Protein AF-A0A7J5EIB3-F1 (afdb_monomer)

Foldseek 3Di:
DDDDDDDDDDDPPPPDPPPDPPPDDPPPDPDDDDPDPPPPQDPADPAQFLLGGADQQVVAAADDPVQPDFWGFDAQVSHPLQCQLFFDADPVGGGIGGRNCNRHNNQDQFDWFQWPPRATFGKDFCRGPVCVVCVVRFDQGVHDPRIGTDGCADPVARHGPCRNLSGTHPVDDQRPADAVHDDWFSDDQVVADAADVQWGWDAPSLDRPVCPVQFDAGDPPRRRTTTGGNQCNRRSQRDQFDWFQWFPRAIFGWAFCNGPVCVVCVLRFDCGPHDPRTTTDHQADQDPRHGPCRQVGRVRVGDPDGRHHFDAFPVNQWGWGALSVCPPCSVVFDCGPPDPPNNTTTDGVLCVDPPDDD

Secondary structure (DSSP, 8-state):
-------------------------TT--------------PPPPSS-BTTBS---GGGSEE--TTS-SSEEEEPGGGS-HHHHTTSPBPTTSSEEEEHHHHHTTT---PPEEE-GGG-EEEEEETTSHHHHHHTTTS--TTS-TTEEEEESB-TTT--B-SSTT----TT--TT-S-SS--SS-SS-GGGSPEEETTEEEEEGGGS-GGGGGGSPBPPTT-TTEEEEEHHHHHTTT---PPEEE-GGG-EEEEEETTSHHHHHTTTTS--TTS-TTEEEEESB-TTT--B-STTSSTT----SSPP-PPPEEGGGTEEEEEHHHHGGGGGG---TTPPTTS-EEEEEGGGSSTT---

Structure (mmCIF, N/CA/C/O backbone):
data_AF-A0A7J5EIB3-F1
#
_entry.id   AF-A0A7J5EIB3-F1
#
loop_
_atom_site.group_PDB
_atom_site.id
_atom_site.type_symbol
_atom_site.label_atom_id
_atom_site.label_alt_id
_atom_site.label_comp_id
_atom_site.label_asym_id
_atom_site.label_entity_id
_atom_site.label_seq_id
_atom_site.pdbx_PDB_ins_code
_atom_site.Cartn_x
_atom_site.Cartn_y
_atom_site.Cartn_z
_atom_site.occupancy
_atom_site.B_iso_or_equiv
_atom_site.auth_seq_id
_atom_site.auth_comp_id
_atom_site.auth_asym_id
_atom_site.auth_atom_id
_atom_site.pdbx_PDB_model_num
ATOM 1 N N . MET A 1 1 ? 14.657 49.244 -71.262 1.00 36.34 1 MET A N 1
ATOM 2 C CA . MET A 1 1 ? 15.406 49.171 -72.535 1.00 36.34 1 MET A CA 1
ATOM 3 C C . MET A 1 1 ? 16.845 48.783 -72.223 1.00 36.34 1 MET A C 1
ATOM 5 O O . MET A 1 1 ? 17.504 49.574 -71.568 1.00 36.34 1 MET A O 1
ATOM 9 N N . ARG A 1 2 ? 17.294 47.618 -72.733 1.00 34.81 2 ARG A N 1
ATOM 10 C CA . ARG A 1 2 ? 18.700 47.139 -72.822 1.00 34.81 2 ARG A CA 1
ATOM 11 C C . ARG A 1 2 ? 19.425 46.791 -71.485 1.00 34.81 2 ARG A C 1
ATOM 13 O O . ARG A 1 2 ? 19.023 47.301 -70.453 1.00 34.81 2 ARG A O 1
ATOM 20 N N . PRO A 1 3 ? 20.396 45.847 -71.478 1.00 52.91 3 PRO A N 1
ATOM 21 C CA . PRO A 1 3 ? 20.105 44.410 -71.333 1.00 52.91 3 PRO A CA 1
ATOM 22 C C . PRO A 1 3 ? 21.046 43.649 -70.356 1.00 52.91 3 PRO A C 1
ATOM 24 O O . PRO A 1 3 ? 22.031 44.185 -69.869 1.00 52.91 3 PRO A O 1
ATOM 27 N N . ALA A 1 4 ? 20.694 42.379 -70.124 1.00 45.81 4 ALA A N 1
ATOM 28 C CA . ALA A 1 4 ? 21.513 41.183 -69.865 1.00 45.81 4 ALA A CA 1
ATOM 29 C C . ALA A 1 4 ? 22.963 41.299 -69.339 1.00 45.81 4 ALA A C 1
ATOM 31 O O . ALA A 1 4 ? 23.841 41.839 -70.005 1.00 45.81 4 ALA A O 1
ATOM 32 N N . LEU A 1 5 ? 23.240 40.528 -68.281 1.00 43.75 5 LEU A N 1
ATOM 33 C CA . LEU A 1 5 ? 24.480 39.758 -68.152 1.00 43.75 5 LEU A CA 1
ATOM 34 C C . LEU A 1 5 ? 24.169 38.403 -67.497 1.00 43.75 5 LEU A C 1
ATOM 36 O O . LEU A 1 5 ? 23.891 38.307 -66.306 1.00 43.75 5 LEU A O 1
ATOM 40 N N . LEU A 1 6 ? 24.164 37.371 -68.344 1.00 45.16 6 LEU A N 1
ATOM 41 C CA . LEU A 1 6 ? 24.246 35.962 -67.976 1.00 45.16 6 LEU A CA 1
ATOM 42 C C . LEU A 1 6 ? 25.651 35.683 -67.429 1.00 45.16 6 LEU A C 1
ATOM 44 O O . LEU A 1 6 ? 26.632 35.925 -68.131 1.00 45.16 6 LEU A O 1
ATOM 48 N N . ALA A 1 7 ? 25.742 35.108 -66.233 1.00 45.91 7 ALA A N 1
ATOM 49 C CA . ALA A 1 7 ? 26.936 34.415 -65.765 1.00 45.91 7 ALA A CA 1
ATOM 50 C C . ALA A 1 7 ? 26.600 32.923 -65.663 1.00 45.91 7 ALA A C 1
ATOM 52 O O . ALA A 1 7 ? 25.937 32.476 -64.731 1.00 45.91 7 ALA A O 1
ATOM 53 N N . ALA A 1 8 ? 27.009 32.170 -66.683 1.00 45.75 8 ALA A N 1
ATOM 54 C CA . ALA A 1 8 ? 26.983 30.717 -66.679 1.00 45.75 8 ALA A CA 1
ATOM 55 C C . ALA A 1 8 ? 28.212 30.213 -65.909 1.00 45.75 8 ALA A C 1
ATOM 57 O O . ALA A 1 8 ? 29.326 30.238 -66.429 1.00 45.75 8 ALA A O 1
ATOM 58 N N . SER A 1 9 ? 28.011 29.770 -64.668 1.00 44.53 9 SER A N 1
ATOM 59 C CA . SER A 1 9 ? 29.021 29.006 -63.935 1.00 44.53 9 SER A CA 1
ATOM 60 C C . SER A 1 9 ? 28.963 27.549 -64.383 1.00 44.53 9 SER A C 1
ATOM 62 O O . SER A 1 9 ? 28.035 26.816 -64.048 1.00 44.53 9 SER A O 1
ATOM 64 N N . PHE A 1 10 ? 29.969 27.137 -65.151 1.00 43.03 10 PHE A N 1
ATOM 65 C CA . PHE A 1 10 ? 30.289 25.734 -65.387 1.00 43.03 10 PHE A CA 1
ATOM 66 C C . PHE A 1 10 ? 30.784 25.117 -64.074 1.00 43.03 10 PHE A C 1
ATOM 68 O O . PHE A 1 10 ? 31.916 25.356 -63.655 1.00 43.03 10 PHE A O 1
ATOM 75 N N . VAL A 1 11 ? 29.937 24.325 -63.418 1.00 43.91 11 VAL A N 1
ATOM 76 C CA . VAL A 1 11 ? 30.368 23.413 -62.355 1.00 43.91 11 VAL A CA 1
ATOM 77 C C . VAL A 1 11 ? 30.859 22.137 -63.033 1.00 43.91 11 VAL A C 1
ATOM 79 O O . VAL A 1 11 ? 30.071 21.349 -63.552 1.00 43.91 11 VAL A O 1
ATOM 82 N N . SER A 1 12 ? 32.180 21.960 -63.065 1.00 40.69 12 SER A N 1
ATOM 83 C CA . SER A 1 12 ? 32.809 20.684 -63.398 1.00 40.69 12 SER A CA 1
ATOM 84 C C . SER A 1 12 ? 32.392 19.639 -62.368 1.00 40.69 12 SER A C 1
ATOM 86 O O . SER A 1 12 ? 32.788 19.712 -61.206 1.00 40.69 12 SER A O 1
ATOM 88 N N . ILE A 1 13 ? 31.614 18.651 -62.807 1.00 42.88 13 ILE A N 1
ATOM 89 C CA . ILE A 1 13 ? 31.351 17.424 -62.057 1.00 42.88 13 ILE A CA 1
ATOM 90 C C . ILE A 1 13 ? 32.651 16.614 -62.063 1.00 42.88 13 ILE A C 1
ATOM 92 O O . ILE A 1 13 ? 32.947 15.873 -63.000 1.00 42.88 13 ILE A O 1
ATOM 96 N N . VAL A 1 14 ? 33.457 16.788 -61.018 1.00 39.72 14 VAL A N 1
ATOM 97 C CA . VAL A 1 14 ? 34.516 15.842 -60.672 1.00 39.72 14 VAL A CA 1
ATOM 98 C C . VAL A 1 14 ? 33.819 14.628 -60.069 1.00 39.72 14 VAL A C 1
ATOM 100 O O . VAL A 1 14 ? 33.313 14.677 -58.952 1.00 39.72 14 VAL A O 1
ATOM 103 N N . SER A 1 15 ? 33.762 13.542 -60.838 1.00 43.03 15 SER A N 1
ATOM 104 C CA . SER A 1 15 ? 33.366 12.228 -60.333 1.00 43.03 15 SER A CA 1
ATOM 105 C C . SER A 1 15 ? 34.487 11.704 -59.435 1.00 43.03 15 SER A C 1
ATOM 107 O O . SER A 1 15 ? 35.415 11.046 -59.902 1.00 43.03 15 SER A O 1
ATOM 109 N N . LEU A 1 16 ? 34.432 12.050 -58.147 1.00 38.81 16 LEU A N 1
ATOM 110 C CA . LEU A 1 16 ? 35.175 11.343 -57.110 1.00 38.81 16 LEU A CA 1
ATOM 111 C C . LEU A 1 16 ? 34.476 9.995 -56.907 1.00 38.81 16 LEU A C 1
ATOM 113 O O . LEU A 1 16 ? 33.383 9.931 -56.348 1.00 38.81 16 LEU A O 1
ATOM 117 N N . ALA A 1 17 ? 35.100 8.918 -57.379 1.00 43.06 17 ALA A N 1
ATOM 118 C CA . ALA A 1 17 ? 34.787 7.580 -56.906 1.00 43.06 17 ALA A CA 1
ATOM 119 C C . ALA A 1 17 ? 35.210 7.514 -55.433 1.00 43.06 17 ALA A C 1
ATOM 121 O O . ALA A 1 17 ? 36.384 7.330 -55.115 1.00 43.06 17 ALA A O 1
ATOM 122 N N . ILE A 1 18 ? 34.255 7.749 -54.536 1.00 40.34 18 ILE A N 1
ATOM 123 C CA . ILE A 1 18 ? 34.417 7.459 -53.118 1.00 40.34 18 ILE A CA 1
ATOM 124 C C . ILE A 1 18 ? 34.325 5.941 -53.015 1.00 40.34 18 ILE A C 1
ATOM 126 O O . ILE A 1 18 ? 33.241 5.365 -53.086 1.00 40.34 18 ILE A O 1
ATOM 130 N N . THR A 1 19 ? 35.474 5.283 -52.902 1.00 41.34 19 THR A N 1
ATOM 131 C CA . THR A 1 19 ? 35.539 3.937 -52.344 1.00 41.34 19 THR A CA 1
ATOM 132 C C . THR A 1 19 ? 34.991 4.054 -50.928 1.00 41.34 19 THR A C 1
ATOM 134 O O . THR A 1 19 ? 35.664 4.574 -50.039 1.00 41.34 19 THR A O 1
ATOM 137 N N . GLY A 1 20 ? 33.724 3.684 -50.744 1.00 35.00 20 GLY A N 1
ATOM 138 C CA . GLY A 1 20 ? 33.114 3.619 -49.429 1.00 35.00 20 GLY A CA 1
ATOM 139 C C . GLY A 1 20 ? 33.877 2.596 -48.604 1.00 35.00 20 GLY A C 1
ATOM 140 O O . GLY A 1 20 ? 33.774 1.397 -48.851 1.00 35.00 20 GLY A O 1
ATOM 141 N N . CYS A 1 21 ? 34.649 3.062 -47.628 1.00 40.28 21 CYS A N 1
ATOM 142 C CA . CYS A 1 21 ? 34.908 2.250 -46.456 1.00 40.28 21 CYS A CA 1
ATOM 143 C C . CYS A 1 21 ? 33.554 2.101 -45.759 1.00 40.28 21 CYS A C 1
ATOM 145 O O . CYS A 1 21 ? 33.083 3.045 -45.126 1.00 40.28 21 CYS A O 1
ATOM 147 N N . GLN A 1 22 ? 32.905 0.947 -45.927 1.00 39.91 22 GLN A N 1
ATOM 148 C CA . GLN A 1 22 ? 31.910 0.501 -44.962 1.00 39.91 22 GLN A CA 1
ATOM 149 C C . GLN A 1 22 ? 32.638 0.419 -43.624 1.00 39.91 22 GLN A C 1
ATOM 151 O O . GLN A 1 22 ? 33.488 -0.446 -43.414 1.00 39.91 22 GLN A O 1
ATOM 156 N N . VAL A 1 23 ? 32.358 1.374 -42.745 1.00 41.19 23 VAL A N 1
ATOM 157 C CA . VAL A 1 23 ? 32.573 1.166 -41.322 1.00 41.19 23 VAL A CA 1
ATOM 158 C C . VAL A 1 23 ? 31.507 0.142 -40.961 1.00 41.19 23 VAL A C 1
ATOM 160 O O . VAL A 1 23 ? 30.322 0.460 -40.979 1.00 41.19 23 VAL A O 1
ATOM 163 N N . GLY A 1 24 ? 31.917 -1.118 -40.826 1.00 37.56 24 GLY A N 1
ATOM 164 C CA . GLY A 1 24 ? 31.033 -2.152 -40.313 1.00 37.56 24 GLY A CA 1
ATOM 165 C C . GLY A 1 24 ? 30.574 -1.736 -38.924 1.00 37.56 24 GLY A C 1
ATOM 166 O O . GLY A 1 24 ? 31.398 -1.305 -38.113 1.00 37.56 24 GLY A O 1
ATOM 167 N N . ASP A 1 25 ? 29.272 -1.835 -38.682 1.00 42.03 25 ASP A N 1
ATOM 168 C CA . ASP A 1 25 ? 28.726 -1.813 -37.334 1.00 42.03 25 ASP A CA 1
ATOM 169 C C . ASP A 1 25 ? 29.496 -2.836 -36.487 1.00 42.03 25 ASP A C 1
ATOM 171 O O . ASP A 1 25 ? 29.541 -4.010 -36.866 1.00 42.03 25 ASP A O 1
ATOM 175 N N . PRO A 1 26 ? 30.102 -2.450 -35.350 1.00 44.22 26 PRO A N 1
ATOM 176 C CA . PRO A 1 26 ? 30.733 -3.415 -34.455 1.00 44.22 26 PRO A CA 1
ATOM 177 C C . PRO A 1 26 ? 29.719 -4.380 -33.813 1.00 44.22 26 PRO A C 1
ATOM 179 O O . PRO A 1 26 ? 30.146 -5.346 -33.190 1.00 44.22 26 PRO A O 1
ATOM 182 N N . ASN A 1 27 ? 28.413 -4.156 -34.020 1.00 51.47 27 ASN A N 1
ATOM 183 C CA . ASN A 1 27 ? 27.315 -4.999 -33.545 1.00 51.47 27 ASN A CA 1
ATOM 184 C C . ASN A 1 27 ? 26.448 -5.588 -34.675 1.00 51.47 27 ASN A C 1
ATOM 186 O O . ASN A 1 27 ? 25.365 -6.100 -34.405 1.00 51.47 27 ASN A O 1
ATOM 190 N N . ALA A 1 28 ? 26.891 -5.554 -35.939 1.00 39.16 28 ALA A N 1
ATOM 191 C CA . ALA A 1 28 ? 26.216 -6.319 -36.985 1.00 39.16 28 ALA A CA 1
ATOM 192 C C . ALA A 1 28 ? 26.480 -7.812 -36.749 1.00 39.16 28 ALA A C 1
ATOM 194 O O . ALA A 1 28 ? 27.518 -8.341 -37.154 1.00 39.16 28 ALA A O 1
ATOM 195 N N . SER A 1 29 ? 25.545 -8.468 -36.060 1.00 43.62 29 SER A N 1
ATOM 196 C CA . SER A 1 29 ? 25.540 -9.914 -35.860 1.00 43.62 29 SER A CA 1
ATOM 197 C C . SER A 1 29 ? 25.499 -10.595 -37.234 1.00 43.62 29 SER A C 1
ATOM 199 O O . SER A 1 29 ? 24.544 -10.394 -37.991 1.00 43.62 29 SER A O 1
ATOM 201 N N . PRO A 1 30 ? 26.536 -11.350 -37.637 1.00 42.16 30 PRO A N 1
ATOM 202 C CA . PRO A 1 30 ? 26.545 -12.010 -38.922 1.00 42.16 30 PRO A CA 1
ATOM 203 C C . PRO A 1 30 ? 25.906 -13.380 -38.735 1.00 42.16 30 PRO A C 1
ATOM 205 O O . PRO A 1 30 ? 26.625 -14.352 -38.555 1.00 42.16 30 PRO A O 1
ATOM 208 N N . ASN A 1 31 ? 24.577 -13.450 -38.754 1.00 42.06 31 ASN A N 1
ATOM 209 C CA . ASN A 1 31 ? 23.849 -14.687 -39.031 1.00 42.06 31 ASN A CA 1
ATOM 210 C C . ASN A 1 31 ? 22.410 -14.361 -39.435 1.00 42.06 31 ASN A C 1
ATOM 212 O O . ASN A 1 31 ? 21.527 -14.181 -38.609 1.00 42.06 31 ASN A O 1
ATOM 216 N N . GLY A 1 32 ? 22.195 -14.278 -40.746 1.00 50.72 32 GLY A N 1
ATOM 217 C CA . GLY A 1 32 ? 20.895 -14.544 -41.341 1.00 50.72 32 GLY A CA 1
ATOM 218 C C . GLY A 1 32 ? 20.926 -15.960 -41.903 1.00 50.72 32 GLY A C 1
ATOM 219 O O . GLY A 1 32 ? 21.735 -16.231 -42.794 1.00 50.72 32 GLY A O 1
ATOM 220 N N . GLY A 1 33 ? 20.054 -16.825 -41.388 1.00 40.12 33 GLY A N 1
ATOM 221 C CA . GLY A 1 33 ? 19.783 -18.152 -41.938 1.00 40.12 33 GLY A CA 1
ATOM 222 C C . GLY A 1 33 ? 19.777 -19.256 -40.888 1.00 40.12 33 GLY A C 1
ATOM 223 O O . GLY A 1 33 ? 20.799 -19.905 -40.708 1.00 40.12 33 GLY A O 1
ATOM 224 N N . ASP A 1 34 ? 18.651 -19.419 -40.195 1.00 39.09 34 ASP A N 1
ATOM 225 C CA . ASP A 1 34 ? 17.841 -20.648 -40.130 1.00 39.09 34 ASP A CA 1
ATOM 226 C C . ASP A 1 34 ? 16.748 -20.437 -39.061 1.00 39.09 34 ASP A C 1
ATOM 228 O O . ASP A 1 34 ? 17.030 -19.969 -37.962 1.00 39.09 34 ASP A O 1
ATOM 232 N N . ASP A 1 35 ? 15.490 -20.700 -39.430 1.00 48.00 35 ASP A N 1
ATOM 233 C CA . ASP A 1 35 ? 14.278 -20.523 -38.616 1.00 48.00 35 ASP A CA 1
ATOM 234 C C . ASP A 1 35 ? 14.180 -21.583 -37.497 1.00 48.00 35 ASP A C 1
ATOM 236 O O . ASP A 1 35 ? 13.260 -22.403 -37.476 1.00 48.00 35 ASP A O 1
ATOM 240 N N . ASP A 1 36 ? 15.144 -21.590 -36.581 1.00 45.22 36 ASP A N 1
ATOM 241 C CA . ASP A 1 36 ? 15.043 -22.283 -35.301 1.00 45.22 36 ASP A CA 1
ATOM 242 C C . ASP A 1 36 ? 14.806 -21.210 -34.230 1.00 45.22 36 ASP A C 1
ATOM 244 O O . ASP A 1 36 ? 15.655 -20.346 -34.034 1.00 45.22 36 ASP A O 1
ATOM 248 N N . ASP A 1 37 ? 13.639 -21.244 -33.575 1.00 52.19 37 ASP A N 1
ATOM 249 C CA . ASP A 1 37 ? 13.251 -20.355 -32.473 1.00 52.19 37 ASP A CA 1
ATOM 250 C C . ASP A 1 37 ? 14.395 -20.223 -31.443 1.00 52.19 37 ASP A C 1
ATOM 252 O O . ASP A 1 37 ? 14.536 -21.067 -30.548 1.00 52.19 37 ASP A O 1
ATOM 256 N N . GLU A 1 38 ? 15.214 -19.170 -31.545 1.00 55.16 38 GLU A N 1
ATOM 257 C CA . GLU A 1 38 ? 16.180 -18.778 -30.516 1.00 55.16 38 GLU A CA 1
ATOM 258 C C . GLU A 1 38 ? 15.389 -18.228 -29.325 1.00 55.16 38 GLU A C 1
ATOM 260 O O . GLU A 1 38 ? 15.331 -17.028 -29.079 1.00 55.16 38 GLU A O 1
ATOM 265 N N . ARG A 1 39 ? 14.712 -19.126 -28.600 1.00 62.44 39 ARG A N 1
ATOM 266 C CA . ARG A 1 39 ? 14.056 -18.798 -27.338 1.00 62.44 39 ARG A CA 1
ATOM 267 C C . ARG A 1 39 ? 15.095 -18.166 -26.433 1.00 62.44 39 ARG A C 1
ATOM 269 O O . ARG A 1 39 ? 16.120 -18.793 -26.147 1.00 62.44 39 ARG A O 1
ATOM 276 N N . GLU A 1 40 ? 14.808 -16.965 -25.952 1.00 67.19 40 GLU A N 1
ATOM 277 C CA . GLU A 1 40 ? 15.654 -16.328 -24.962 1.00 67.19 40 GLU A CA 1
ATOM 278 C C . GLU A 1 40 ? 15.767 -17.227 -23.733 1.00 67.19 40 GLU A C 1
ATOM 280 O O . GLU A 1 40 ? 14.795 -17.540 -23.039 1.00 67.19 40 GLU A O 1
ATOM 285 N N . THR A 1 41 ? 16.979 -17.709 -23.478 1.00 66.81 41 THR A N 1
ATOM 286 C CA . THR A 1 41 ? 17.253 -18.525 -22.303 1.00 66.81 41 THR A CA 1
ATOM 287 C C . THR A 1 41 ? 17.545 -17.615 -21.122 1.00 66.81 41 THR A C 1
ATOM 289 O O . THR A 1 41 ? 18.669 -17.140 -20.957 1.00 66.81 41 THR A O 1
ATOM 292 N N . TRP A 1 42 ? 16.545 -17.419 -20.271 1.00 74.06 42 TRP A N 1
ATOM 293 C CA . TRP A 1 42 ? 16.699 -16.747 -18.987 1.00 74.06 42 TRP A CA 1
ATOM 294 C C . TRP A 1 42 ? 17.276 -17.731 -17.959 1.00 74.06 42 TRP A C 1
ATOM 296 O O . TRP A 1 42 ? 16.734 -18.828 -17.782 1.00 74.06 42 TRP A O 1
ATOM 306 N N . PRO A 1 43 ? 18.388 -17.408 -17.277 1.00 72.75 43 PRO A N 1
ATOM 307 C CA . PRO A 1 43 ? 18.897 -18.270 -16.223 1.00 72.75 43 PRO A CA 1
ATOM 308 C C . PRO A 1 43 ? 17.895 -18.292 -15.065 1.00 72.75 43 PRO A C 1
ATOM 310 O O . PRO A 1 43 ? 17.623 -17.260 -14.453 1.00 72.75 43 PRO A O 1
ATOM 313 N N . ALA A 1 44 ? 17.367 -19.476 -14.748 1.00 69.81 44 ALA A N 1
ATOM 314 C CA . ALA A 1 44 ? 16.481 -19.637 -13.602 1.00 69.81 44 ALA A CA 1
ATOM 315 C C . ALA A 1 44 ? 17.205 -19.191 -12.313 1.00 69.81 44 ALA A C 1
ATOM 317 O O . ALA A 1 44 ? 18.343 -19.622 -12.073 1.00 69.81 44 ALA A O 1
ATOM 318 N N . PRO A 1 45 ? 16.586 -18.342 -11.476 1.00 74.31 45 PRO A N 1
ATOM 319 C CA . PRO A 1 45 ? 17.180 -17.932 -10.213 1.00 74.31 45 PRO A CA 1
ATOM 320 C C . PRO A 1 45 ? 17.296 -19.112 -9.244 1.00 74.31 45 PRO A C 1
ATOM 322 O O . PRO A 1 45 ? 16.603 -20.122 -9.345 1.00 74.31 45 PRO A O 1
ATOM 325 N N . ALA A 1 46 ? 18.176 -18.968 -8.253 1.00 76.50 46 ALA A N 1
ATOM 326 C CA . ALA A 1 46 ? 18.390 -19.977 -7.215 1.00 76.50 46 ALA A CA 1
ATOM 327 C C . ALA A 1 46 ? 17.284 -20.008 -6.136 1.00 76.50 46 ALA A C 1
ATOM 329 O O . ALA A 1 46 ? 17.419 -20.737 -5.152 1.00 76.50 46 ALA A O 1
ATOM 330 N N . CYS A 1 47 ? 16.234 -19.199 -6.285 1.00 77.94 47 CYS A N 1
ATOM 331 C CA . CYS A 1 47 ? 15.142 -19.038 -5.334 1.00 77.94 47 CYS A CA 1
ATOM 332 C C . CYS A 1 47 ? 13.799 -18.915 -6.066 1.00 77.94 47 CYS A C 1
ATOM 334 O O . CYS A 1 47 ? 13.768 -18.552 -7.242 1.00 77.94 47 CYS A O 1
ATOM 336 N N . ASP A 1 48 ? 12.705 -19.163 -5.347 1.00 81.56 48 ASP A N 1
ATOM 337 C CA . ASP A 1 48 ? 11.366 -18.798 -5.808 1.00 81.56 48 ASP A CA 1
ATOM 338 C C . ASP A 1 48 ? 11.169 -17.291 -5.593 1.00 81.56 48 ASP A C 1
ATOM 340 O O . ASP A 1 48 ? 11.412 -16.773 -4.498 1.00 81.56 48 ASP A O 1
ATOM 344 N N . GLY A 1 49 ? 10.775 -16.580 -6.647 1.00 77.06 49 GLY A N 1
ATOM 345 C CA . GLY A 1 49 ? 10.491 -15.151 -6.574 1.00 77.06 49 GLY A CA 1
ATOM 346 C C . GLY A 1 49 ? 9.022 -14.871 -6.240 1.00 77.06 49 GLY A C 1
ATOM 347 O O . GLY A 1 49 ? 8.275 -15.779 -5.867 1.00 77.06 49 GLY A O 1
ATOM 348 N N . PRO A 1 50 ? 8.569 -13.611 -6.364 1.00 74.38 50 PRO A N 1
ATOM 349 C CA . PRO A 1 50 ? 7.190 -13.242 -6.047 1.00 74.38 50 PRO A CA 1
ATOM 350 C C . PRO A 1 50 ? 6.151 -13.950 -6.931 1.00 74.38 50 PRO A C 1
ATOM 352 O O . PRO A 1 50 ? 5.039 -14.174 -6.476 1.00 7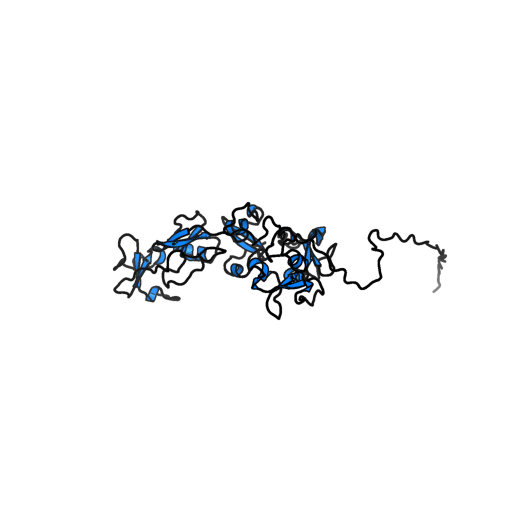4.38 50 PRO A O 1
ATOM 355 N N . LEU A 1 51 ? 6.495 -14.367 -8.154 1.00 85.06 51 LEU A N 1
ATOM 356 C CA . LEU A 1 51 ? 5.605 -15.153 -9.026 1.00 85.06 51 LEU A CA 1
ATOM 357 C C . LEU A 1 51 ? 5.766 -16.672 -8.830 1.00 85.06 51 LEU A C 1
ATOM 359 O O . LEU A 1 51 ? 5.318 -17.462 -9.670 1.00 85.06 51 LEU A O 1
ATOM 363 N N . GLY A 1 52 ? 6.430 -17.079 -7.745 1.00 84.00 52 GLY A N 1
ATOM 364 C CA . GLY A 1 52 ? 6.761 -18.461 -7.429 1.00 84.00 52 GLY A CA 1
ATOM 365 C C . GLY A 1 52 ? 8.000 -18.962 -8.170 1.00 84.00 52 GLY A C 1
ATOM 366 O O . GLY A 1 52 ? 8.928 -18.207 -8.471 1.00 84.00 52 GLY A O 1
ATOM 367 N N . ALA A 1 53 ? 8.023 -20.266 -8.445 1.00 86.38 53 ALA A N 1
ATOM 368 C CA . ALA A 1 53 ? 9.095 -20.884 -9.213 1.00 86.38 53 ALA A CA 1
ATOM 369 C C . ALA A 1 53 ? 9.122 -20.341 -10.650 1.00 86.38 53 ALA A C 1
ATOM 371 O O . ALA A 1 53 ? 8.075 -20.072 -11.246 1.00 86.38 53 ALA A O 1
ATOM 372 N N . ALA A 1 54 ? 10.323 -20.235 -11.220 1.00 88.81 54 ALA A N 1
ATOM 373 C CA . ALA A 1 54 ? 10.515 -19.924 -12.632 1.00 88.81 54 ALA A CA 1
ATOM 374 C C . ALA A 1 54 ? 9.734 -20.896 -13.533 1.00 88.81 54 ALA A C 1
ATOM 376 O O . ALA A 1 54 ? 9.745 -22.113 -13.318 1.00 88.81 54 ALA A O 1
ATOM 377 N N . ARG A 1 55 ? 9.059 -20.353 -14.549 1.00 92.38 55 ARG A N 1
ATOM 378 C CA . ARG A 1 55 ? 8.219 -21.104 -15.493 1.00 92.38 55 ARG A CA 1
ATOM 379 C C . ARG A 1 55 ? 8.595 -20.755 -16.926 1.00 92.38 55 ARG A C 1
ATOM 381 O O . ARG A 1 55 ? 9.062 -19.657 -17.183 1.00 92.38 55 ARG A O 1
ATOM 388 N N . ASP A 1 56 ? 8.371 -21.683 -17.853 1.00 91.94 56 ASP A N 1
ATOM 389 C CA . ASP A 1 56 ? 8.493 -21.405 -19.289 1.00 91.94 56 ASP A CA 1
ATOM 390 C C . ASP A 1 56 ? 7.315 -20.509 -19.728 1.00 91.94 56 ASP A C 1
ATOM 392 O O . ASP A 1 56 ? 6.173 -20.986 -19.669 1.00 91.94 56 ASP A O 1
ATOM 396 N N . PRO A 1 57 ? 7.541 -19.244 -20.145 1.00 92.81 57 PRO A N 1
ATOM 397 C CA . PRO A 1 57 ? 6.461 -18.354 -20.573 1.00 92.81 57 PRO A CA 1
ATOM 398 C C . PRO A 1 57 ? 5.687 -18.927 -21.764 1.00 92.81 57 PRO A C 1
ATOM 400 O O . PRO A 1 57 ? 4.461 -18.878 -21.784 1.00 92.81 57 PRO A O 1
ATOM 403 N N . TYR A 1 58 ? 6.374 -19.619 -22.678 1.00 92.00 58 TYR A N 1
ATOM 404 C CA . TYR A 1 58 ? 5.786 -20.199 -23.890 1.00 92.00 58 TYR A CA 1
ATOM 405 C C . TYR A 1 58 ? 4.866 -21.403 -23.627 1.00 92.00 58 TYR A C 1
ATOM 407 O O . TYR A 1 58 ? 4.264 -21.950 -24.554 1.00 92.00 58 TYR A O 1
ATOM 415 N N . ALA A 1 59 ? 4.762 -21.857 -22.374 1.00 93.56 59 ALA A N 1
ATOM 416 C CA . ALA A 1 59 ? 3.761 -22.836 -21.956 1.00 93.56 59 ALA A CA 1
ATOM 417 C C . ALA A 1 59 ? 2.411 -22.190 -21.584 1.00 93.56 59 ALA A C 1
ATOM 419 O O . ALA A 1 59 ? 1.434 -22.907 -21.345 1.00 93.56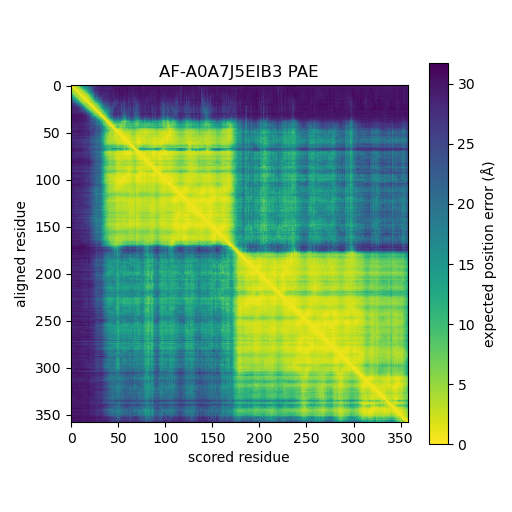 59 ALA A O 1
ATOM 420 N N . LEU A 1 60 ? 2.357 -20.860 -21.499 1.00 93.50 60 LEU A N 1
ATOM 421 C CA . LEU A 1 60 ? 1.180 -20.080 -21.135 1.00 93.50 60 LEU A CA 1
ATOM 422 C C . LEU A 1 60 ? 0.498 -19.505 -22.385 1.00 93.50 60 LEU A C 1
ATOM 424 O O . LEU A 1 60 ? 0.959 -19.662 -23.511 1.00 93.50 60 LEU A O 1
ATOM 428 N N . THR A 1 61 ? -0.666 -18.881 -22.198 1.00 94.69 61 THR A N 1
ATOM 429 C CA . THR A 1 61 ? -1.375 -18.212 -23.301 1.00 94.69 61 THR A CA 1
ATOM 430 C C . THR A 1 61 ? -0.782 -16.826 -23.505 1.00 94.69 61 THR A C 1
ATOM 432 O O . THR A 1 61 ? -0.774 -16.048 -22.558 1.00 94.69 61 THR A O 1
ATOM 435 N N . GLU A 1 62 ? -0.308 -16.517 -24.710 1.00 93.81 62 GLU A N 1
ATOM 436 C CA . GLU A 1 62 ? 0.187 -15.180 -25.062 1.00 93.81 62 GLU A CA 1
ATOM 437 C C . GLU A 1 62 ? -0.896 -14.116 -24.821 1.00 93.81 62 GLU A C 1
ATOM 439 O O . GLU A 1 62 ? -2.096 -14.354 -25.014 1.00 93.81 62 GLU A O 1
ATOM 444 N N . CYS A 1 63 ? -0.474 -12.939 -24.377 1.00 93.19 63 CYS A N 1
ATOM 445 C CA . CYS A 1 63 ? -1.333 -11.781 -24.166 1.00 93.19 63 CYS A CA 1
ATOM 446 C C . CYS A 1 63 ? -0.689 -10.534 -24.775 1.00 93.19 63 CYS A C 1
ATOM 448 O O . CYS A 1 63 ? 0.310 -10.647 -25.468 1.00 93.19 63 CYS A O 1
ATOM 450 N N . CYS A 1 64 ? -1.274 -9.350 -24.555 1.00 89.50 64 CYS A N 1
ATOM 451 C CA . CYS A 1 64 ? -0.695 -8.090 -25.031 1.00 89.50 64 CYS A CA 1
ATOM 452 C C . CYS A 1 64 ? -0.510 -8.025 -26.562 1.00 89.50 64 CYS A C 1
ATOM 454 O O . CYS A 1 64 ? 0.578 -7.871 -27.096 1.00 89.50 64 CYS A O 1
ATOM 456 N N . THR A 1 65 ? -1.609 -8.092 -27.313 1.00 84.25 65 THR A N 1
ATOM 457 C CA . THR A 1 65 ? -1.547 -8.141 -28.787 1.00 84.25 65 THR A CA 1
ATOM 458 C C . THR A 1 65 ? -1.007 -6.872 -29.453 1.00 84.25 65 THR A C 1
ATOM 460 O O . THR A 1 65 ? -0.703 -6.897 -30.644 1.00 84.25 65 THR A O 1
ATOM 463 N N . ASP A 1 66 ? -0.943 -5.761 -28.715 1.00 79.88 66 ASP A N 1
ATOM 464 C CA . ASP A 1 66 ? -0.448 -4.476 -29.215 1.00 79.88 66 ASP A CA 1
ATOM 465 C C . ASP A 1 66 ? 1.091 -4.415 -29.242 1.00 79.88 66 ASP A C 1
ATOM 467 O O . ASP A 1 66 ? 1.656 -3.658 -30.035 1.00 79.88 66 ASP A O 1
ATOM 471 N N . PHE A 1 67 ? 1.758 -5.260 -28.447 1.00 80.88 67 PHE A N 1
ATOM 472 C CA . PHE A 1 67 ? 3.211 -5.435 -28.404 1.00 80.88 67 PHE A CA 1
ATOM 473 C C . PHE A 1 67 ? 3.495 -6.935 -28.512 1.00 80.88 67 PHE A C 1
ATOM 475 O O . PHE A 1 67 ? 3.505 -7.657 -27.525 1.00 80.88 67 PHE A O 1
ATOM 482 N N . VAL A 1 68 ? 3.582 -7.415 -29.757 1.00 69.88 68 VAL A N 1
ATOM 483 C CA . VAL A 1 68 ? 3.666 -8.852 -30.060 1.00 69.88 68 VAL A CA 1
ATOM 484 C C . VAL A 1 68 ? 4.988 -9.422 -29.550 1.00 69.88 68 VAL A C 1
ATOM 486 O O . VAL A 1 68 ? 6.045 -8.920 -29.932 1.00 69.88 68 VAL A O 1
ATOM 489 N N . GLY A 1 69 ? 4.909 -10.513 -28.783 1.00 67.94 69 GLY A N 1
ATOM 490 C CA . GLY A 1 69 ? 6.048 -11.124 -28.099 1.00 67.94 69 GLY A CA 1
ATOM 491 C C . GLY A 1 69 ? 6.355 -10.447 -26.762 1.00 67.94 69 GLY A C 1
ATOM 492 O O . GLY A 1 69 ? 6.237 -9.236 -26.631 1.00 67.94 69 GLY A O 1
ATOM 493 N N . GLY A 1 70 ? 6.725 -11.244 -25.757 1.00 84.44 70 GLY A N 1
ATOM 494 C CA . GLY A 1 70 ? 7.259 -10.725 -24.496 1.00 84.44 70 GLY A CA 1
ATOM 495 C C . GLY A 1 70 ? 6.295 -10.695 -23.310 1.00 84.44 70 GLY A C 1
ATOM 496 O O . GLY A 1 70 ? 6.706 -10.249 -22.240 1.00 84.44 70 GLY A O 1
ATOM 497 N N . ALA A 1 71 ? 5.052 -11.188 -23.427 1.00 93.88 71 ALA A N 1
ATOM 498 C CA . ALA A 1 71 ? 4.169 -11.386 -22.271 1.00 93.88 71 ALA A CA 1
ATOM 499 C C . ALA A 1 71 ? 3.173 -12.547 -22.429 1.00 93.88 71 ALA A C 1
ATOM 501 O O . ALA A 1 71 ? 2.604 -12.782 -23.500 1.00 93.88 71 ALA A O 1
ATOM 502 N N . HIS A 1 72 ? 2.872 -13.222 -21.316 1.00 95.56 72 HIS A N 1
ATOM 503 C CA . HIS A 1 72 ? 1.880 -14.296 -21.265 1.00 95.56 72 HIS A CA 1
ATOM 504 C C . HIS A 1 72 ? 0.967 -14.213 -20.029 1.00 95.56 72 HIS A C 1
ATOM 506 O O . HIS A 1 72 ? 1.292 -13.636 -18.992 1.00 95.56 72 HIS A O 1
ATOM 512 N N . CYS A 1 73 ? -0.215 -14.817 -20.138 1.00 95.88 73 CYS A N 1
ATOM 513 C CA . CYS A 1 73 ? -1.211 -14.877 -19.077 1.00 95.88 73 CYS A CA 1
ATOM 514 C C . CYS A 1 73 ? -0.791 -15.820 -17.949 1.00 95.88 73 CYS A C 1
ATOM 516 O O . CYS A 1 73 ? -0.722 -17.039 -18.135 1.00 95.88 73 CYS A O 1
ATOM 518 N N . VAL A 1 74 ? -0.623 -15.263 -16.753 1.00 95.56 74 VAL A N 1
ATOM 519 C CA . VAL A 1 74 ? -0.405 -16.000 -15.507 1.00 95.56 74 VAL A CA 1
ATOM 520 C C . VAL A 1 74 ? -1.719 -16.052 -14.712 1.00 95.56 74 VAL A C 1
ATOM 522 O O . VAL A 1 74 ? -2.380 -15.018 -14.581 1.00 95.56 74 VAL A O 1
ATOM 525 N N . PRO A 1 75 ? -2.136 -17.218 -14.175 1.00 94.81 75 PRO A N 1
ATOM 526 C CA . PRO A 1 75 ? -3.344 -17.327 -13.352 1.00 94.81 75 PRO A CA 1
ATOM 527 C C . PRO A 1 75 ? -3.347 -16.351 -12.168 1.00 94.81 75 PRO A C 1
ATOM 529 O O . PRO A 1 75 ? -2.310 -16.125 -11.555 1.00 94.81 75 PRO A O 1
ATOM 532 N N . SER A 1 76 ? -4.515 -15.810 -11.802 1.00 88.06 76 SER A N 1
ATOM 533 C CA . SER A 1 76 ? -4.632 -14.806 -10.727 1.00 88.06 76 SER A CA 1
ATOM 534 C C . SER A 1 76 ? -4.089 -15.290 -9.378 1.00 88.06 76 SER A C 1
ATOM 536 O O . SER A 1 76 ? -3.495 -14.498 -8.655 1.00 88.06 76 SER A O 1
ATOM 538 N N . ASP A 1 77 ? -4.238 -16.583 -9.069 1.00 85.56 77 ASP A N 1
ATOM 539 C CA . ASP A 1 77 ? -3.737 -17.192 -7.827 1.00 85.56 77 ASP A CA 1
ATOM 540 C C . ASP A 1 77 ? -2.198 -17.242 -7.759 1.00 85.56 77 ASP A C 1
ATOM 542 O O . ASP A 1 77 ? -1.629 -17.334 -6.673 1.00 85.56 77 ASP A O 1
ATOM 546 N N . ASP A 1 78 ? -1.524 -17.153 -8.909 1.00 87.38 78 ASP A N 1
ATOM 547 C CA . ASP A 1 78 ? -0.063 -17.176 -9.019 1.00 87.38 78 ASP A CA 1
ATOM 548 C C . ASP A 1 78 ? 0.548 -15.766 -9.104 1.00 87.38 78 ASP A C 1
ATOM 550 O O . ASP A 1 78 ? 1.772 -15.620 -9.118 1.00 87.38 78 ASP A O 1
ATOM 554 N N . VAL A 1 79 ? -0.286 -14.726 -9.207 1.00 85.62 79 VAL A N 1
ATOM 555 C CA . VAL A 1 79 ? 0.146 -13.325 -9.249 1.00 85.62 79 VAL A CA 1
ATOM 556 C C . VAL A 1 79 ? -0.198 -12.679 -7.910 1.00 85.62 79 VAL A C 1
ATOM 558 O O . VAL A 1 79 ? -1.379 -12.457 -7.631 1.00 85.62 79 VAL A O 1
ATOM 561 N N . PRO A 1 80 ? 0.797 -12.341 -7.071 1.00 75.75 80 PRO A N 1
ATOM 562 C CA . PRO A 1 80 ? 0.555 -11.659 -5.806 1.00 75.75 80 PRO A CA 1
ATOM 563 C C . PRO A 1 80 ? -0.258 -10.381 -5.997 1.00 75.75 80 PRO A C 1
ATOM 565 O O . PRO A 1 80 ? 0.001 -9.627 -6.934 1.00 75.75 80 PRO A O 1
ATOM 568 N N . GLY A 1 81 ? -1.179 -10.086 -5.074 1.00 67.69 81 GLY A N 1
ATOM 569 C CA . GLY A 1 81 ? -2.059 -8.907 -5.150 1.00 67.69 81 GLY A CA 1
ATOM 570 C C . GLY A 1 81 ? -1.320 -7.582 -5.385 1.00 67.69 81 GLY A C 1
ATOM 571 O O . GLY A 1 81 ? -1.788 -6.736 -6.142 1.00 67.69 81 GLY A O 1
ATOM 572 N N . ILE A 1 82 ? -0.108 -7.442 -4.830 1.00 62.38 82 ILE A N 1
ATOM 573 C CA . ILE A 1 82 ? 0.783 -6.286 -5.044 1.00 62.38 82 ILE A CA 1
ATOM 574 C C . ILE A 1 82 ? 1.158 -6.074 -6.527 1.00 62.38 82 ILE A C 1
ATOM 576 O O . ILE A 1 82 ? 1.380 -4.937 -6.937 1.00 62.38 82 ILE A O 1
ATOM 580 N N . LEU A 1 83 ? 1.209 -7.140 -7.335 1.00 75.44 83 LEU A N 1
ATOM 581 C CA . LEU A 1 83 ? 1.560 -7.095 -8.759 1.00 75.44 83 LEU A CA 1
ATOM 582 C C . LEU A 1 83 ? 0.340 -7.058 -9.687 1.00 75.44 83 LEU A C 1
ATOM 584 O O . LEU A 1 83 ? 0.461 -6.618 -10.824 1.00 75.44 83 LEU A O 1
ATOM 588 N N . GLN A 1 84 ? -0.834 -7.491 -9.224 1.00 82.69 84 GLN A N 1
ATOM 589 C CA . GLN A 1 84 ? -2.042 -7.594 -10.054 1.00 82.69 84 GLN A CA 1
ATOM 590 C C . GLN A 1 84 ? -2.424 -6.257 -10.708 1.00 82.69 84 GLN A C 1
ATOM 592 O O . GLN A 1 84 ? -2.739 -6.211 -11.891 1.00 82.69 84 GLN A O 1
ATOM 597 N N . GLY A 1 85 ? -2.307 -5.149 -9.971 1.00 74.75 85 GLY A N 1
ATOM 598 C CA . GLY A 1 85 ? -2.582 -3.805 -10.490 1.00 74.75 85 GLY A CA 1
ATOM 599 C C . GLY A 1 85 ? -1.550 -3.256 -11.486 1.00 74.75 85 GLY A C 1
ATOM 600 O O . GLY A 1 85 ? -1.694 -2.114 -11.902 1.00 74.75 85 GLY A O 1
ATOM 601 N N . ARG A 1 86 ? -0.499 -4.016 -11.826 1.00 77.25 86 ARG A N 1
ATOM 602 C CA . ARG A 1 86 ? 0.570 -3.626 -12.773 1.00 77.25 86 ARG A CA 1
ATOM 603 C C . ARG A 1 86 ? 0.421 -4.254 -14.147 1.00 77.25 86 ARG A C 1
ATOM 605 O O . ARG A 1 86 ? 1.149 -3.907 -15.070 1.00 77.25 86 ARG A O 1
ATOM 612 N N . PHE A 1 87 ? -0.464 -5.231 -14.261 1.00 88.00 87 PHE A N 1
ATOM 613 C CA . PHE A 1 87 ? -0.578 -6.069 -15.435 1.00 88.00 87 PHE A CA 1
ATOM 614 C C . PHE A 1 87 ? -1.994 -5.975 -15.972 1.00 88.00 87 PHE A C 1
ATOM 616 O O . PHE A 1 87 ? -2.963 -5.940 -15.213 1.00 88.00 87 PHE A O 1
ATOM 623 N N . ALA A 1 88 ? -2.123 -5.951 -17.294 1.00 90.12 88 ALA A N 1
ATOM 624 C CA . ALA A 1 88 ? -3.432 -6.004 -17.923 1.00 90.12 88 ALA A CA 1
ATOM 625 C C . ALA A 1 88 ? -4.130 -7.336 -17.598 1.00 90.12 88 ALA A C 1
ATOM 627 O O . ALA A 1 88 ? -3.490 -8.387 -17.535 1.00 90.12 88 ALA A O 1
ATOM 628 N N . GLU A 1 89 ? -5.449 -7.315 -17.420 1.00 91.31 89 GLU A N 1
ATOM 629 C CA . GLU A 1 89 ? -6.222 -8.544 -17.235 1.00 91.31 89 GLU A CA 1
ATOM 630 C C . GLU A 1 89 ? -6.266 -9.368 -18.526 1.00 91.31 89 GLU A C 1
ATOM 632 O O . GLU A 1 89 ? -6.462 -8.850 -19.630 1.00 91.31 89 GLU A O 1
ATOM 637 N N . CYS A 1 90 ? -6.138 -10.683 -18.382 1.00 93.19 90 CYS A N 1
ATOM 638 C CA . CYS A 1 90 ? -6.293 -11.606 -19.493 1.00 93.19 90 CYS A CA 1
ATOM 639 C C . CYS A 1 90 ? -7.766 -11.952 -19.741 1.00 93.19 90 CYS A C 1
ATOM 641 O O . CYS A 1 90 ? -8.542 -12.169 -18.812 1.00 93.19 90 CYS A O 1
ATOM 643 N N . ALA A 1 91 ? -8.152 -12.117 -21.012 1.00 89.00 91 ALA A N 1
ATOM 644 C CA . ALA A 1 91 ? -9.530 -12.456 -21.392 1.00 89.00 91 ALA A CA 1
ATOM 645 C C . ALA A 1 91 ? -10.033 -13.790 -20.794 1.00 89.00 91 ALA A C 1
ATOM 647 O O . ALA A 1 91 ? -11.238 -13.982 -20.635 1.00 89.00 91 ALA A O 1
ATOM 648 N N . GLY A 1 92 ? -9.119 -14.713 -20.476 1.00 86.75 92 GLY A N 1
ATOM 649 C CA . GLY A 1 92 ? -9.408 -15.991 -19.816 1.00 86.75 92 GLY A CA 1
ATOM 650 C C . GLY A 1 92 ? -9.357 -15.951 -18.283 1.00 86.75 92 GLY A C 1
ATOM 651 O O . GLY A 1 92 ? -9.466 -17.008 -17.664 1.00 86.75 92 GLY A O 1
ATOM 652 N N . GLY A 1 93 ? -9.186 -14.770 -17.681 1.00 90.00 93 GLY A N 1
ATOM 653 C CA . GLY A 1 93 ? -8.771 -14.603 -16.288 1.00 90.00 93 GLY A CA 1
ATOM 654 C C . GLY A 1 93 ? -7.246 -14.633 -16.141 1.00 90.00 93 GLY A C 1
ATOM 655 O O . GLY A 1 93 ? -6.533 -15.060 -17.050 1.00 90.00 93 GLY A O 1
ATOM 656 N N . GLY A 1 94 ? -6.745 -14.175 -14.993 1.00 93.81 94 GLY A N 1
ATOM 657 C CA . GLY A 1 94 ? -5.313 -13.968 -14.776 1.00 93.81 94 GLY A CA 1
ATOM 658 C C . GLY A 1 94 ? -4.815 -12.604 -15.247 1.00 93.81 94 GLY A C 1
ATOM 659 O O . GLY A 1 94 ? -5.600 -11.726 -15.608 1.00 93.81 94 GLY A O 1
ATOM 660 N N . TYR A 1 95 ? -3.496 -12.449 -15.244 1.00 94.50 95 TYR A N 1
ATOM 661 C CA . TYR A 1 95 ? -2.812 -11.200 -15.562 1.00 94.50 95 TYR A CA 1
ATOM 662 C C . TYR A 1 95 ? -1.756 -11.414 -16.639 1.00 94.50 95 TYR A C 1
ATOM 664 O O . TYR A 1 95 ? -1.099 -12.453 -16.678 1.00 94.50 95 TYR A O 1
ATOM 672 N N . CYS A 1 96 ? -1.610 -10.427 -17.514 1.00 94.75 96 CYS A N 1
ATOM 673 C CA . CYS A 1 96 ? -0.650 -10.418 -18.601 1.00 94.75 96 CYS A CA 1
ATOM 674 C C . CYS A 1 96 ? 0.726 -9.992 -18.086 1.00 94.75 96 CYS A C 1
ATOM 676 O O . CYS A 1 96 ? 0.980 -8.804 -17.884 1.00 94.75 96 CYS A O 1
ATOM 678 N N . VAL A 1 97 ? 1.588 -10.971 -17.821 1.00 94.12 97 VAL A N 1
ATOM 679 C CA . VAL A 1 97 ? 2.883 -10.758 -17.174 1.00 94.12 97 VAL A CA 1
ATOM 680 C C . VAL A 1 97 ? 4.000 -10.841 -18.219 1.00 94.12 97 VAL A C 1
ATOM 682 O O . VAL A 1 97 ? 4.012 -11.799 -18.991 1.00 94.12 97 VAL A O 1
ATOM 685 N N . PRO A 1 98 ? 4.954 -9.893 -18.231 1.00 93.44 98 PRO A N 1
ATOM 686 C CA . PRO A 1 98 ? 6.129 -9.968 -19.090 1.00 93.44 98 PRO A CA 1
ATOM 687 C C . PRO A 1 98 ? 6.945 -11.261 -18.925 1.00 93.44 98 PRO A C 1
ATOM 689 O O . PRO A 1 98 ? 7.161 -11.745 -17.808 1.00 93.44 98 PRO A O 1
ATOM 692 N N . ASP A 1 99 ? 7.457 -11.788 -20.032 1.00 93.31 99 ASP A N 1
ATOM 693 C CA . ASP A 1 99 ? 8.205 -13.046 -20.111 1.00 93.31 99 ASP A CA 1
ATOM 694 C C . ASP A 1 99 ? 9.441 -13.082 -19.208 1.00 93.31 99 ASP A C 1
ATOM 696 O O . ASP A 1 99 ? 9.607 -14.088 -18.507 1.00 93.31 99 ASP A O 1
ATOM 700 N N . PRO A 1 100 ? 10.255 -12.008 -19.098 1.00 91.12 100 PRO A N 1
ATOM 701 C CA . PRO A 1 100 ? 11.385 -11.994 -18.173 1.00 91.12 100 PRO A CA 1
ATOM 702 C C . PRO A 1 100 ? 10.962 -12.221 -16.718 1.00 91.12 100 PRO A C 1
ATOM 704 O O . PRO A 1 100 ? 11.679 -12.869 -15.954 1.00 91.12 100 PRO A O 1
ATOM 707 N N . LEU A 1 101 ? 9.778 -11.744 -16.316 1.00 91.38 101 LEU A N 1
ATOM 708 C CA . LEU A 1 101 ? 9.249 -11.964 -14.969 1.00 91.38 101 LEU A CA 1
ATOM 709 C C . LEU A 1 101 ? 8.760 -13.403 -14.798 1.00 91.38 101 LEU A C 1
ATOM 711 O O . LEU A 1 101 ? 9.047 -14.023 -13.781 1.00 91.38 101 LEU A O 1
ATOM 715 N N . ILE A 1 102 ? 8.078 -13.985 -15.782 1.00 93.31 102 ILE A N 1
ATOM 716 C CA . ILE A 1 102 ? 7.630 -15.386 -15.703 1.00 93.31 102 ILE A CA 1
ATOM 717 C C . ILE A 1 102 ? 8.834 -16.343 -15.658 1.00 93.31 102 ILE A C 1
ATOM 719 O O . ILE A 1 102 ? 8.912 -17.226 -14.794 1.00 93.31 102 ILE A O 1
ATOM 723 N N . ALA A 1 103 ? 9.800 -16.126 -16.552 1.00 92.25 103 ALA A N 1
ATOM 724 C CA . ALA A 1 103 ? 10.988 -16.956 -16.719 1.00 92.25 103 ALA A CA 1
ATOM 725 C C . ALA A 1 103 ? 11.925 -16.919 -15.506 1.00 92.25 103 ALA A C 1
ATOM 727 O O . ALA A 1 103 ? 12.681 -17.861 -15.270 1.00 92.25 103 ALA A O 1
ATOM 728 N N . THR A 1 104 ? 11.844 -15.862 -14.698 1.00 89.81 104 THR A N 1
ATOM 729 C CA . THR A 1 104 ? 12.624 -15.706 -13.468 1.00 89.81 104 THR A CA 1
ATOM 730 C C . THR A 1 104 ? 11.789 -15.895 -12.203 1.00 89.81 104 THR A C 1
ATOM 732 O O . THR A 1 104 ? 12.264 -15.607 -11.109 1.00 89.81 104 THR A O 1
ATOM 735 N N . GLY A 1 105 ? 10.529 -16.333 -12.296 1.00 88.06 105 GLY A N 1
ATOM 736 C CA . GLY A 1 105 ? 9.661 -16.416 -11.112 1.00 88.06 105 GLY A CA 1
ATOM 737 C C . GLY A 1 105 ? 9.453 -15.056 -10.428 1.00 88.06 105 GLY A C 1
ATOM 738 O O . GLY A 1 105 ? 9.135 -14.973 -9.247 1.00 88.06 105 GLY A O 1
ATOM 739 N N . GLY A 1 106 ? 9.653 -13.968 -11.165 1.00 86.00 106 GLY A N 1
ATOM 740 C CA . GLY A 1 106 ? 9.574 -12.591 -10.718 1.00 86.00 106 GLY A CA 1
ATOM 741 C C . GLY A 1 106 ? 10.886 -12.041 -10.173 1.00 86.00 106 GLY A C 1
ATOM 742 O O . GLY A 1 106 ? 10.876 -10.898 -9.755 1.00 86.00 106 GLY A O 1
ATOM 743 N N . VAL A 1 107 ? 11.993 -12.794 -10.152 1.00 85.56 107 VAL A N 1
ATOM 744 C CA . VAL A 1 107 ? 13.321 -12.300 -9.737 1.00 85.56 107 VAL A CA 1
ATOM 745 C C . VAL A 1 107 ? 14.003 -11.593 -10.907 1.00 85.56 107 VAL A C 1
ATOM 747 O O . VAL A 1 107 ? 14.850 -12.161 -11.596 1.00 85.56 107 VAL A O 1
ATOM 750 N N . TYR A 1 108 ? 13.628 -10.339 -11.134 1.00 87.44 108 TYR A N 1
ATOM 751 C CA . TYR A 1 108 ? 14.079 -9.569 -12.285 1.00 87.44 108 TYR A CA 1
ATOM 752 C C . TYR A 1 108 ? 14.644 -8.209 -11.877 1.00 87.44 108 TYR A C 1
ATOM 754 O O . TYR A 1 108 ? 14.131 -7.525 -10.987 1.00 87.44 108 TYR A O 1
ATOM 762 N N . THR A 1 109 ? 15.728 -7.825 -12.546 1.00 88.44 109 THR A N 1
ATOM 763 C CA . THR A 1 109 ? 16.267 -6.466 -12.538 1.00 88.44 109 THR A CA 1
ATOM 764 C C . THR A 1 109 ? 16.264 -5.984 -13.984 1.00 88.44 109 THR A C 1
ATOM 766 O O . THR A 1 109 ? 17.078 -6.481 -14.765 1.00 88.44 109 THR A O 1
ATOM 769 N N . PRO A 1 110 ? 15.370 -5.046 -14.332 1.00 91.81 110 PRO A N 1
ATOM 770 C CA . PRO A 1 110 ? 15.324 -4.428 -15.645 1.00 91.81 110 PRO A CA 1
ATOM 771 C C . PRO A 1 110 ? 16.698 -3.916 -16.110 1.00 91.81 110 PRO A C 1
ATOM 773 O O . PRO A 1 110 ? 17.413 -3.287 -15.314 1.00 91.81 110 PRO A O 1
ATOM 776 N N . PRO A 1 111 ? 17.084 -4.149 -17.378 1.00 94.50 111 PRO A N 1
ATOM 777 C CA . PRO A 1 111 ? 18.262 -3.536 -17.975 1.00 94.50 111 PRO A CA 1
ATOM 778 C C . PRO A 1 111 ? 18.206 -2.011 -17.874 1.00 94.50 111 PRO A C 1
ATOM 780 O O . PRO A 1 111 ? 17.162 -1.395 -18.074 1.00 94.50 111 PRO A O 1
ATOM 783 N N . SER A 1 112 ? 19.341 -1.386 -17.562 1.00 96.19 112 SER A N 1
ATOM 784 C CA . SER A 1 112 ? 19.460 0.074 -17.552 1.00 96.19 112 SER A CA 1
ATOM 785 C C . SER A 1 112 ? 19.505 0.631 -18.972 1.00 96.19 112 SER A C 1
ATOM 787 O O . SER A 1 112 ? 20.163 0.046 -19.831 1.00 96.19 112 SER A O 1
ATOM 789 N N . CYS A 1 113 ? 18.932 1.811 -19.173 1.00 97.88 113 CYS A N 1
ATOM 790 C CA . CYS A 1 113 ? 18.909 2.517 -20.450 1.00 97.88 113 CYS A CA 1
ATOM 791 C C . CYS A 1 113 ? 18.938 4.045 -20.248 1.00 97.88 113 CYS A C 1
ATOM 793 O O . CYS A 1 113 ? 18.870 4.560 -19.128 1.00 97.88 113 CYS A O 1
ATOM 795 N N . THR A 1 114 ? 19.044 4.782 -21.349 1.00 97.88 114 THR A N 1
ATOM 796 C CA . THR A 1 114 ? 19.028 6.245 -21.415 1.00 97.88 114 THR A CA 1
ATOM 797 C C . THR A 1 114 ? 17.676 6.733 -21.927 1.00 97.88 114 THR A C 1
ATOM 799 O O . THR A 1 114 ? 17.341 6.593 -23.103 1.00 97.88 114 THR A O 1
ATOM 802 N N . SER A 1 115 ? 16.897 7.352 -21.045 1.00 96.94 115 SER A N 1
ATOM 803 C CA . SER A 1 115 ? 15.552 7.829 -21.344 1.00 96.94 115 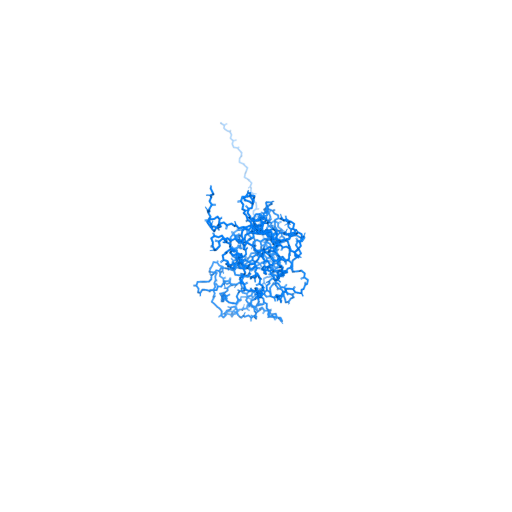SER A CA 1
ATOM 804 C C . SER A 1 115 ? 15.544 9.288 -21.841 1.00 96.94 115 SER A C 1
ATOM 806 O O . SER A 1 115 ? 16.551 9.864 -22.271 1.00 96.94 115 SER A O 1
ATOM 808 N N . LEU A 1 116 ? 14.364 9.906 -21.815 1.00 93.44 116 LEU A N 1
ATOM 809 C CA . LEU A 1 116 ? 14.100 11.275 -22.241 1.00 93.44 116 LEU A CA 1
ATOM 810 C C . LEU A 1 116 ? 15.110 12.271 -21.656 1.00 93.44 116 LEU A C 1
ATOM 812 O O . LEU A 1 116 ? 15.384 12.279 -20.460 1.00 93.44 116 LEU A O 1
ATOM 816 N N . GLN A 1 117 ? 15.636 13.152 -22.513 1.00 91.88 117 GLN A N 1
ATOM 817 C CA . GLN A 1 117 ? 16.619 14.186 -22.146 1.00 91.88 117 GLN A CA 1
ATOM 818 C C . GLN A 1 117 ? 17.929 13.641 -21.541 1.00 91.88 117 GLN A C 1
ATOM 820 O O . GLN A 1 117 ? 18.652 14.385 -20.881 1.00 91.88 117 GLN A O 1
ATOM 825 N N . GLY A 1 118 ? 18.264 12.371 -21.791 1.00 92.56 118 GLY A N 1
ATOM 826 C CA . GLY A 1 118 ? 19.461 11.743 -21.231 1.00 92.56 118 GLY A CA 1
ATOM 827 C C . GLY A 1 118 ? 19.296 11.301 -19.776 1.00 92.56 118 GLY A C 1
ATOM 828 O O . GLY A 1 118 ? 20.302 11.079 -19.106 1.00 92.56 118 GLY A O 1
ATOM 829 N N . ALA A 1 119 ? 18.059 11.230 -19.273 1.00 94.00 119 ALA A N 1
ATOM 830 C CA . ALA A 1 119 ? 17.774 10.743 -17.929 1.00 94.00 119 ALA A CA 1
ATOM 831 C C . ALA A 1 119 ? 18.093 9.246 -17.803 1.00 94.00 119 ALA A C 1
ATOM 833 O O . ALA A 1 119 ? 17.945 8.490 -18.761 1.00 94.00 119 ALA A O 1
ATOM 834 N N . GLU A 1 120 ? 18.497 8.819 -16.610 1.00 96.81 120 GLU A N 1
ATOM 835 C CA . GLU A 1 120 ? 18.608 7.397 -16.277 1.00 96.81 120 GLU A CA 1
ATOM 836 C C . GLU A 1 120 ? 17.226 6.738 -16.349 1.00 96.81 120 GLU A C 1
ATOM 838 O O . GLU A 1 120 ? 16.223 7.339 -15.947 1.00 96.81 120 GLU A O 1
ATOM 843 N N . GLY A 1 121 ? 17.171 5.517 -16.869 1.00 96.75 121 GLY A N 1
ATOM 844 C CA . GLY A 1 121 ? 15.954 4.726 -16.934 1.00 96.75 121 GLY A CA 1
ATOM 845 C C . GLY A 1 121 ? 16.229 3.232 -16.952 1.00 96.75 121 GLY A C 1
ATOM 846 O O . GLY A 1 121 ? 17.380 2.785 -16.915 1.00 96.75 121 GLY A O 1
ATOM 847 N N . VAL A 1 122 ? 15.147 2.469 -17.033 1.00 96.81 122 VAL A N 1
ATOM 848 C CA . VAL A 1 122 ? 15.186 1.022 -17.216 1.00 96.81 122 VAL A CA 1
ATOM 849 C C . VAL A 1 122 ? 14.228 0.563 -18.307 1.00 96.81 122 VAL A C 1
ATOM 851 O O . VAL A 1 122 ? 13.227 1.224 -18.591 1.00 96.81 122 VAL A O 1
ATOM 854 N N . CYS A 1 123 ? 14.550 -0.572 -18.913 1.00 96.06 123 CYS A N 1
ATOM 855 C CA . CYS A 1 123 ? 13.742 -1.202 -19.940 1.00 96.06 123 CYS A CA 1
ATOM 856 C C . CYS A 1 123 ? 12.541 -1.912 -19.322 1.00 96.06 123 CYS A C 1
ATOM 858 O O . CYS A 1 123 ? 12.701 -2.813 -18.500 1.00 96.06 123 CYS A O 1
ATOM 860 N N . LEU A 1 124 ? 11.339 -1.455 -19.674 1.00 93.81 124 LEU A N 1
ATOM 861 C CA . LEU A 1 124 ? 10.084 -2.050 -19.234 1.00 93.81 124 LEU A CA 1
ATOM 862 C C . LEU A 1 124 ? 9.212 -2.382 -20.442 1.00 93.81 124 LEU A C 1
ATOM 864 O O . LEU A 1 124 ? 9.109 -1.588 -21.381 1.00 93.81 124 LEU A O 1
ATOM 868 N N . SER A 1 125 ? 8.559 -3.542 -20.378 1.00 92.88 125 SER A N 1
ATOM 869 C CA . SER A 1 125 ? 7.646 -4.022 -21.414 1.00 92.88 125 SER A CA 1
ATOM 870 C C . SER A 1 125 ? 6.486 -3.059 -21.643 1.00 92.88 125 SER A C 1
ATOM 872 O O . SER A 1 125 ? 5.860 -2.563 -20.702 1.00 92.88 125 SER A O 1
ATOM 874 N N . GLY A 1 126 ? 6.156 -2.856 -22.917 1.00 92.00 126 GLY A N 1
ATOM 875 C CA . GLY A 1 126 ? 4.975 -2.129 -23.365 1.00 92.00 126 GLY A CA 1
ATOM 876 C C . GLY A 1 126 ? 3.672 -2.746 -22.887 1.00 92.00 126 GLY A C 1
ATOM 877 O O . GLY A 1 126 ? 2.666 -2.053 -22.875 1.00 92.00 126 GLY A O 1
ATOM 878 N N . CYS A 1 127 ? 3.684 -4.004 -22.447 1.00 89.81 127 CYS A N 1
ATOM 879 C CA . CYS A 1 127 ? 2.522 -4.697 -21.898 1.00 89.81 127 CYS A CA 1
ATOM 880 C C . CYS A 1 127 ? 2.122 -4.237 -20.492 1.00 89.81 127 CYS A C 1
ATOM 882 O O . CYS A 1 127 ? 1.037 -4.579 -20.017 1.00 89.81 127 CYS A O 1
ATOM 884 N N . ILE A 1 128 ? 2.977 -3.457 -19.830 1.00 89.00 128 ILE A N 1
ATOM 885 C CA . ILE A 1 128 ? 2.631 -2.757 -18.595 1.00 89.00 128 ILE A CA 1
ATOM 886 C C . ILE A 1 128 ? 1.782 -1.533 -18.986 1.00 89.00 128 ILE A C 1
ATOM 888 O O . ILE A 1 128 ? 2.281 -0.692 -19.741 1.00 89.00 128 ILE A O 1
ATOM 892 N N . PRO A 1 129 ? 0.531 -1.396 -18.496 1.00 87.25 129 PRO A N 1
ATOM 893 C CA . PRO A 1 129 ? -0.380 -0.326 -18.915 1.00 87.25 129 PRO A CA 1
ATOM 894 C C . PRO A 1 129 ? 0.226 1.077 -18.809 1.00 87.25 129 PRO A C 1
ATOM 896 O O . PRO A 1 129 ? 0.099 1.888 -19.726 1.00 87.25 129 PRO A O 1
ATOM 899 N N . GLU A 1 130 ? 0.964 1.348 -17.730 1.00 85.00 130 GLU A N 1
ATOM 900 C CA . GLU A 1 130 ? 1.636 2.629 -17.525 1.00 85.00 130 GLU A CA 1
ATOM 901 C C . GLU A 1 130 ? 2.719 2.900 -18.582 1.00 85.00 130 GLU A C 1
ATOM 903 O O . GLU A 1 130 ? 2.948 4.049 -18.948 1.00 85.00 130 GLU A O 1
ATOM 908 N N . VAL A 1 131 ? 3.377 1.867 -19.116 1.00 91.75 131 VAL A N 1
ATOM 909 C CA . VAL A 1 131 ? 4.352 2.008 -20.210 1.00 91.75 131 VAL A CA 1
ATOM 910 C C . VAL A 1 131 ? 3.631 2.220 -21.537 1.00 91.75 131 VAL A C 1
ATOM 912 O O . VAL A 1 131 ? 4.03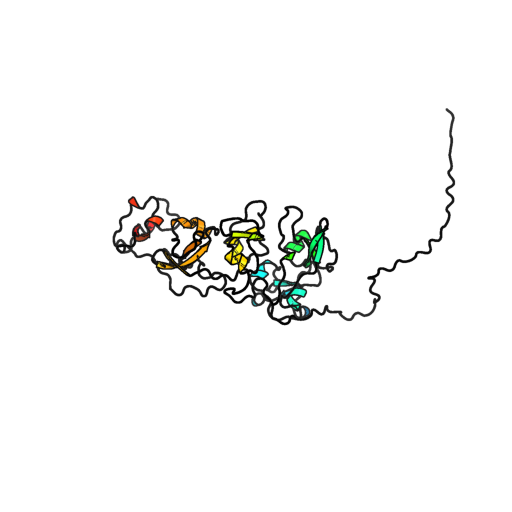9 3.087 -22.316 1.00 91.75 131 VAL A O 1
ATOM 915 N N . THR A 1 132 ? 2.537 1.486 -21.778 1.00 90.00 132 THR A N 1
ATOM 916 C CA . THR A 1 132 ? 1.688 1.650 -22.967 1.00 90.00 132 THR A CA 1
ATOM 917 C C . THR 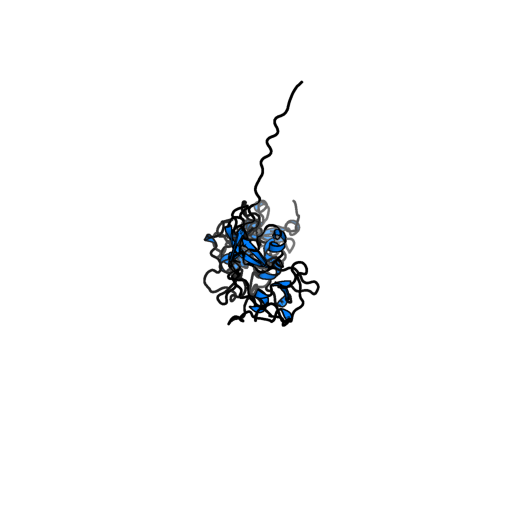A 1 132 ? 1.219 3.099 -23.121 1.00 90.00 132 THR A C 1
ATOM 919 O O . THR A 1 132 ? 1.329 3.674 -24.207 1.00 90.00 132 THR A O 1
ATOM 922 N N . ASP A 1 133 ? 0.746 3.713 -22.034 1.00 89.62 133 ASP A N 1
ATOM 923 C CA . ASP A 1 133 ? 0.191 5.073 -22.034 1.00 89.62 133 ASP A CA 1
ATOM 924 C C . ASP A 1 133 ? 1.208 6.136 -22.485 1.00 89.62 133 ASP A C 1
ATOM 926 O O . ASP A 1 133 ? 0.844 7.139 -23.110 1.00 89.62 133 ASP A O 1
ATOM 930 N N . TYR A 1 134 ? 2.498 5.901 -22.230 1.00 91.69 134 TYR A N 1
ATOM 931 C CA . TYR A 1 134 ? 3.592 6.793 -22.624 1.00 91.69 134 TYR A CA 1
ATOM 932 C C . TYR A 1 134 ? 4.434 6.258 -23.792 1.00 91.69 134 TYR A C 1
ATOM 934 O O . TYR A 1 134 ? 5.420 6.889 -24.182 1.00 91.69 134 TYR A O 1
ATOM 942 N N . TRP A 1 135 ? 4.033 5.150 -24.419 1.00 92.56 135 TRP A N 1
ATOM 943 C CA . TRP A 1 135 ? 4.808 4.455 -25.451 1.00 92.56 135 TRP A CA 1
ATOM 944 C C . TRP A 1 135 ? 5.289 5.368 -26.584 1.00 92.56 135 TRP A C 1
ATOM 946 O O . TRP A 1 135 ? 6.433 5.291 -27.027 1.00 92.56 135 TRP A O 1
ATOM 956 N N . GLY A 1 136 ? 4.418 6.270 -27.048 1.00 93.88 136 GLY A N 1
ATOM 957 C CA . GLY A 1 136 ? 4.710 7.177 -28.161 1.00 93.88 136 GLY A CA 1
ATOM 958 C C . GLY A 1 136 ? 5.748 8.263 -27.856 1.00 93.88 136 GLY A C 1
ATOM 959 O O . GLY A 1 136 ? 6.197 8.935 -28.785 1.00 93.88 136 GLY A O 1
ATOM 960 N N . ILE A 1 137 ? 6.110 8.462 -26.585 1.00 93.62 137 ILE A N 1
ATOM 961 C CA . ILE A 1 137 ? 7.105 9.458 -26.166 1.00 93.62 137 ILE A CA 1
ATOM 962 C C . ILE A 1 137 ? 8.342 8.837 -25.522 1.00 93.62 137 ILE A C 1
ATOM 964 O O . ILE A 1 137 ? 9.388 9.480 -25.520 1.00 93.62 137 ILE A O 1
ATOM 968 N N . LEU A 1 138 ? 8.256 7.622 -24.984 1.00 95.56 138 LEU A N 1
ATOM 969 C CA . LEU A 1 138 ? 9.407 6.954 -24.390 1.00 95.56 138 LEU A CA 1
ATOM 970 C C . LEU A 1 138 ? 10.370 6.470 -25.492 1.00 95.56 138 LEU A C 1
ATOM 972 O O . LEU A 1 138 ? 9.923 5.887 -26.483 1.00 95.56 138 LEU A O 1
ATOM 976 N N . PRO A 1 139 ? 11.687 6.707 -25.366 1.00 96.38 139 PRO A N 1
ATOM 977 C CA . PRO A 1 139 ? 12.662 6.148 -26.294 1.00 96.38 139 PRO A CA 1
ATOM 978 C C . PRO A 1 139 ? 12.840 4.643 -26.051 1.00 96.38 139 PRO A C 1
ATOM 980 O O . PRO A 1 139 ? 12.600 4.155 -24.951 1.00 96.38 139 PRO A O 1
ATOM 983 N N . GLN A 1 140 ? 13.293 3.913 -27.069 1.00 95.50 140 GLN A N 1
ATOM 984 C CA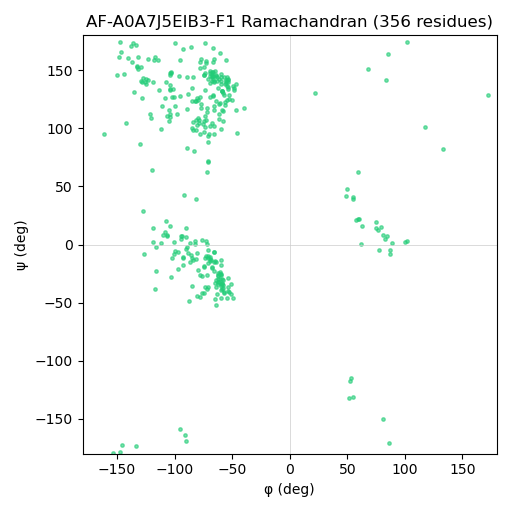 . GLN A 1 140 ? 13.682 2.505 -26.930 1.00 95.50 140 GLN A CA 1
ATOM 985 C C . GLN A 1 140 ? 15.099 2.365 -26.340 1.00 95.50 140 GLN A C 1
ATOM 987 O O . GLN A 1 140 ? 15.303 1.596 -25.414 1.00 95.50 140 GLN A O 1
ATOM 992 N N . ASP A 1 141 ? 16.065 3.159 -26.817 1.00 96.31 141 ASP A N 1
ATOM 993 C CA . ASP A 1 141 ? 17.494 3.045 -26.467 1.00 96.31 141 ASP A CA 1
ATOM 994 C C . ASP A 1 141 ? 18.052 1.622 -26.666 1.00 96.31 141 ASP A C 1
ATOM 996 O O . ASP A 1 141 ? 18.073 1.149 -27.801 1.00 96.31 141 ASP A O 1
ATOM 1000 N N . THR A 1 142 ? 18.514 0.956 -25.604 1.00 95.88 142 THR A N 1
ATOM 1001 C CA . THR A 1 142 ? 19.038 -0.418 -25.638 1.00 95.88 142 THR A CA 1
ATOM 1002 C C . THR A 1 142 ? 17.989 -1.476 -25.303 1.00 95.88 142 THR A C 1
ATOM 1004 O O . THR A 1 142 ? 18.362 -2.632 -25.134 1.00 95.88 142 THR A O 1
ATOM 1007 N N . CYS A 1 143 ? 16.728 -1.079 -25.119 1.00 94.75 143 CYS A N 1
ATOM 1008 C CA . CYS A 1 143 ? 15.639 -1.987 -24.772 1.00 94.75 143 CYS A CA 1
ATOM 1009 C C . CYS A 1 143 ? 15.155 -2.774 -25.993 1.00 94.75 143 CYS A C 1
ATOM 1011 O O . CYS A 1 143 ? 15.315 -2.316 -27.131 1.00 94.75 143 CYS A O 1
ATOM 1013 N N . ASP A 1 144 ? 14.529 -3.921 -25.748 1.00 92.38 144 ASP A N 1
ATOM 1014 C CA . ASP A 1 144 ? 13.990 -4.767 -26.811 1.00 92.38 144 ASP A CA 1
ATOM 1015 C C . ASP A 1 144 ? 12.816 -4.095 -27.548 1.00 92.38 144 ASP A C 1
ATOM 1017 O O . ASP A 1 144 ? 12.346 -3.011 -27.182 1.00 92.38 144 ASP A O 1
ATOM 1021 N N . ASP A 1 145 ? 12.388 -4.674 -28.672 1.00 90.81 145 ASP A N 1
ATOM 1022 C CA . ASP A 1 145 ? 11.399 -4.054 -29.571 1.00 90.81 145 ASP A CA 1
ATOM 1023 C C . ASP A 1 145 ? 10.031 -3.828 -28.902 1.00 90.81 145 ASP A C 1
ATOM 1025 O O . ASP A 1 145 ? 9.353 -2.823 -29.181 1.00 90.81 145 ASP A O 1
ATOM 1029 N N . ASP A 1 146 ? 9.661 -4.720 -27.983 1.00 91.00 146 ASP A N 1
ATOM 1030 C CA . ASP A 1 146 ? 8.464 -4.679 -27.143 1.00 91.00 146 ASP A CA 1
ATOM 1031 C C . ASP A 1 146 ? 8.660 -3.882 -25.838 1.00 91.00 146 ASP A C 1
ATOM 1033 O O . ASP A 1 146 ? 7.711 -3.709 -25.073 1.00 91.00 146 ASP A O 1
ATOM 1037 N N . GLU A 1 147 ? 9.839 -3.303 -25.606 1.00 94.94 147 GLU A N 1
ATOM 1038 C CA . GLU A 1 147 ? 10.161 -2.540 -24.402 1.00 94.94 147 GLU A CA 1
ATOM 1039 C C . GLU A 1 147 ? 10.425 -1.054 -24.685 1.00 94.94 147 GLU A C 1
ATOM 1041 O O . GLU A 1 147 ? 10.762 -0.617 -25.792 1.00 94.94 147 GLU A O 1
ATOM 1046 N N . ARG A 1 148 ? 10.285 -0.222 -23.650 1.00 96.00 148 ARG A N 1
ATOM 1047 C CA . ARG A 1 148 ? 10.697 1.184 -23.684 1.00 96.00 148 ARG A CA 1
ATOM 1048 C C . ARG A 1 148 ? 11.516 1.555 -22.468 1.00 96.00 148 ARG A C 1
ATOM 1050 O O . ARG A 1 148 ? 11.326 1.032 -21.374 1.00 96.00 148 ARG A O 1
ATOM 1057 N N . CYS A 1 149 ? 12.396 2.526 -22.672 1.00 97.62 149 CYS A N 1
ATOM 1058 C CA . CYS A 1 149 ? 13.228 3.078 -21.628 1.00 97.62 149 CYS A CA 1
ATOM 1059 C C . CYS A 1 149 ? 12.425 4.049 -20.757 1.00 97.62 149 CYS A C 1
ATOM 1061 O O . CYS A 1 149 ? 12.286 5.239 -21.072 1.00 97.62 149 CYS A O 1
ATOM 1063 N N . VAL A 1 150 ? 11.899 3.542 -19.647 1.00 96.31 150 VAL A N 1
ATOM 1064 C CA . VAL A 1 150 ? 11.130 4.317 -18.672 1.00 96.31 150 VAL A CA 1
ATOM 1065 C C . VAL A 1 150 ? 12.104 5.052 -17.751 1.00 96.31 150 VAL A C 1
ATOM 1067 O O . VAL A 1 150 ? 12.958 4.410 -17.137 1.00 96.31 150 VAL A O 1
ATOM 1070 N N . PRO A 1 151 ? 12.029 6.391 -17.645 1.00 95.94 151 PRO A N 1
ATOM 1071 C CA . PRO A 1 151 ? 12.968 7.145 -16.824 1.00 95.94 151 PRO A CA 1
ATOM 1072 C C . PRO A 1 151 ? 12.753 6.827 -15.340 1.00 95.94 151 PRO A C 1
ATOM 1074 O O . PRO A 1 151 ? 11.609 6.684 -14.917 1.00 95.94 151 PRO A O 1
ATOM 1077 N N . CYS A 1 152 ? 13.814 6.795 -14.526 1.00 91.00 152 CYS A N 1
ATOM 1078 C CA . CYS A 1 152 ? 13.691 6.645 -13.066 1.00 91.00 152 CYS A CA 1
ATOM 1079 C C . CYS A 1 152 ? 12.917 7.810 -12.439 1.00 91.00 152 CYS A C 1
ATOM 1081 O O . CYS A 1 152 ? 12.237 7.664 -11.430 1.00 91.00 152 CYS A O 1
ATOM 1083 N N . VAL A 1 153 ? 13.048 8.993 -13.039 1.00 86.69 153 VAL A N 1
ATOM 1084 C CA . VAL A 1 153 ? 12.417 10.232 -12.596 1.00 86.69 153 VAL A CA 1
ATOM 1085 C C . VAL A 1 153 ? 11.692 10.848 -13.782 1.00 86.69 153 VAL A C 1
ATOM 1087 O O . VAL A 1 153 ? 12.294 11.083 -14.829 1.00 86.69 153 VAL A O 1
ATOM 1090 N N . ASN A 1 154 ? 10.404 11.133 -13.625 1.00 84.25 154 ASN A N 1
ATOM 1091 C CA . ASN A 1 154 ? 9.600 11.772 -14.647 1.00 84.25 154 ASN A CA 1
ATOM 1092 C C . ASN A 1 154 ? 10.181 13.168 -14.957 1.00 84.25 154 ASN A C 1
ATOM 1094 O O . ASN A 1 154 ? 10.271 14.026 -14.074 1.00 84.25 154 ASN A O 1
ATOM 1098 N N . PRO A 1 155 ? 10.581 13.437 -16.213 1.00 85.00 155 PRO A N 1
ATOM 1099 C CA . PRO A 1 155 ? 11.248 14.684 -16.570 1.00 85.00 155 PRO A CA 1
ATOM 1100 C C . PRO A 1 155 ? 10.316 15.908 -16.583 1.00 85.00 155 PRO A C 1
ATOM 1102 O O . PRO A 1 155 ? 10.799 17.030 -16.741 1.00 85.00 155 PRO A O 1
ATOM 1105 N N . LEU A 1 156 ? 8.996 15.716 -16.477 1.00 82.75 156 LEU A N 1
ATOM 1106 C CA . LEU A 1 156 ? 8.006 16.797 -16.486 1.00 82.75 156 LEU A CA 1
ATOM 1107 C C . LEU A 1 156 ? 7.795 17.413 -15.101 1.00 82.75 156 LEU A C 1
ATOM 1109 O O . LEU A 1 156 ? 7.572 18.619 -14.998 1.00 82.75 156 LEU A O 1
ATOM 1113 N N . ASP A 1 157 ? 7.865 16.597 -14.054 1.00 82.62 157 ASP A N 1
ATOM 1114 C CA . ASP A 1 157 ? 7.543 16.993 -12.681 1.00 82.62 157 ASP A CA 1
ATOM 1115 C C . ASP A 1 157 ? 8.665 16.696 -11.672 1.00 82.62 157 ASP A C 1
ATOM 1117 O O . ASP A 1 157 ? 8.614 17.182 -10.542 1.00 82.62 157 ASP A O 1
ATOM 1121 N N . GLY A 1 158 ? 9.712 15.976 -12.086 1.00 81.00 158 GLY A N 1
ATOM 1122 C CA . GLY A 1 158 ? 10.854 15.625 -11.247 1.00 81.00 158 GLY A CA 1
ATOM 1123 C C . GLY A 1 158 ? 10.559 14.528 -10.226 1.00 81.00 158 GLY A C 1
ATOM 1124 O O . GLY A 1 158 ? 11.345 14.355 -9.295 1.00 81.00 158 GLY A O 1
ATOM 1125 N N . MET A 1 159 ? 9.447 13.805 -10.365 1.00 74.69 159 MET A N 1
ATOM 1126 C CA . MET A 1 159 ? 9.037 12.766 -9.421 1.00 74.69 159 MET A CA 1
ATOM 1127 C C . MET A 1 159 ? 9.613 11.406 -9.790 1.00 74.69 159 MET A C 1
ATOM 1129 O O . MET A 1 159 ? 9.715 11.087 -10.971 1.00 74.69 159 MET A O 1
ATOM 1133 N N . THR A 1 160 ? 9.970 10.587 -8.793 1.00 81.00 160 THR A N 1
ATOM 1134 C CA . THR A 1 160 ? 10.329 9.186 -9.067 1.00 81.00 160 THR A CA 1
ATOM 1135 C C . THR A 1 160 ? 9.153 8.493 -9.746 1.00 81.00 160 THR A C 1
ATOM 1137 O O . THR A 1 160 ? 8.004 8.626 -9.319 1.00 81.00 160 THR A O 1
ATOM 1140 N N . THR A 1 161 ? 9.443 7.789 -10.834 1.00 82.88 161 THR A N 1
ATOM 1141 C CA . THR A 1 161 ? 8.458 6.933 -11.486 1.00 82.88 161 THR A CA 1
ATOM 1142 C C . THR A 1 161 ? 8.303 5.641 -10.708 1.00 82.88 161 THR A C 1
ATOM 1144 O O . THR A 1 161 ? 7.229 5.075 -10.743 1.00 82.88 161 THR A O 1
ATOM 1147 N N . GLY A 1 162 ? 9.320 5.190 -9.968 1.00 80.50 162 GLY A N 1
ATOM 1148 C CA . GLY A 1 162 ? 9.368 3.852 -9.384 1.00 80.50 162 GLY A CA 1
ATOM 1149 C C . GLY A 1 162 ? 9.962 2.799 -10.326 1.00 80.50 162 GLY A C 1
ATOM 1150 O O . GLY A 1 162 ? 10.129 1.657 -9.910 1.00 80.50 162 GLY A O 1
ATOM 1151 N N . ALA A 1 163 ? 10.284 3.147 -11.580 1.00 88.44 163 ALA A N 1
ATOM 1152 C CA . ALA A 1 163 ? 10.775 2.197 -12.578 1.00 88.44 163 ALA A CA 1
ATOM 1153 C C . ALA A 1 163 ? 12.121 1.572 -12.182 1.00 88.44 163 ALA A C 1
ATOM 1155 O O . ALA A 1 163 ? 12.312 0.366 -12.302 1.00 88.44 163 ALA A O 1
ATOM 1156 N N . CYS A 1 164 ? 13.051 2.372 -11.664 1.00 86.50 164 CYS A N 1
ATOM 1157 C CA . CYS A 1 164 ? 14.403 1.912 -11.330 1.00 86.50 164 CYS A CA 1
ATOM 1158 C C . CYS A 1 164 ? 14.473 1.193 -9.975 1.00 86.50 164 CYS A C 1
ATOM 1160 O O . CYS A 1 164 ? 15.460 0.524 -9.655 1.00 86.50 164 CYS A O 1
ATOM 1162 N N . GLU A 1 165 ? 13.401 1.312 -9.201 1.00 79.69 165 GLU A N 1
ATOM 1163 C CA . GLU A 1 165 ? 13.137 0.631 -7.946 1.00 79.69 165 GLU A CA 1
ATOM 1164 C C . GLU A 1 165 ? 12.435 -0.723 -8.159 1.00 79.69 165 GLU A C 1
ATOM 1166 O O . GLU A 1 165 ? 12.343 -1.506 -7.212 1.00 79.69 165 GLU A O 1
ATOM 1171 N N . LEU A 1 166 ? 12.010 -1.053 -9.391 1.00 75.75 166 LEU A N 1
ATOM 1172 C CA . LEU A 1 166 ? 11.509 -2.380 -9.773 1.00 75.75 166 LEU A CA 1
ATOM 1173 C C . LEU A 1 166 ? 12.654 -3.398 -9.812 1.00 75.75 166 LEU A C 1
ATOM 1175 O O . LEU A 1 166 ? 13.090 -3.848 -10.868 1.00 75.75 166 LEU A O 1
ATOM 1179 N N . LYS A 1 167 ? 13.176 -3.760 -8.643 1.00 74.81 167 LYS A N 1
ATOM 1180 C CA . LYS A 1 167 ? 14.170 -4.821 -8.490 1.00 74.81 167 LYS A CA 1
ATOM 1181 C C . LYS A 1 167 ? 13.616 -5.870 -7.555 1.00 74.81 167 LYS A C 1
ATOM 1183 O O . LYS A 1 167 ? 13.466 -5.644 -6.357 1.00 74.81 167 LYS A O 1
ATOM 1188 N N . TYR A 1 168 ? 13.348 -7.037 -8.111 1.00 73.75 168 TYR A N 1
ATOM 1189 C CA . TYR A 1 168 ? 12.963 -8.200 -7.337 1.00 73.75 168 TYR A CA 1
ATOM 1190 C C . TYR A 1 168 ? 14.165 -9.130 -7.276 1.00 73.75 168 TYR A C 1
ATOM 1192 O O . TYR A 1 168 ? 14.613 -9.669 -8.285 1.00 73.75 168 TYR A O 1
ATOM 1200 N N . THR A 1 169 ? 14.730 -9.285 -6.085 1.00 72.69 169 THR A N 1
ATOM 1201 C CA . THR A 1 169 ? 15.888 -10.150 -5.856 1.00 72.69 169 THR A CA 1
ATOM 1202 C C . THR A 1 169 ? 15.512 -11.280 -4.906 1.00 72.69 169 THR A C 1
ATOM 1204 O O . THR A 1 169 ? 14.544 -11.186 -4.149 1.00 72.69 169 THR A O 1
ATOM 1207 N N . CYS A 1 170 ? 16.320 -12.343 -4.897 1.00 62.53 170 CYS A N 1
ATOM 1208 C CA . CYS A 1 170 ? 16.201 -13.424 -3.914 1.00 62.53 170 CYS A CA 1
ATOM 1209 C C . CYS A 1 170 ? 16.374 -12.960 -2.457 1.00 62.53 170 CYS A C 1
ATOM 1211 O O . CYS A 1 170 ? 16.072 -13.717 -1.540 1.00 62.53 170 CYS A O 1
ATOM 1213 N N . GLU A 1 171 ? 16.877 -11.742 -2.235 1.00 56.31 171 GLU A N 1
ATOM 1214 C CA . GLU A 1 171 ? 17.049 -11.145 -0.906 1.00 56.31 171 GLU A CA 1
ATOM 1215 C C . GLU A 1 171 ? 15.802 -10.366 -0.440 1.00 56.31 171 GLU A C 1
ATOM 1217 O O . GLU A 1 171 ? 15.770 -9.899 0.697 1.00 56.31 171 GLU A O 1
ATOM 1222 N N . GLY A 1 172 ? 14.761 -10.290 -1.282 1.00 48.47 172 GLY A N 1
ATOM 1223 C CA . GLY A 1 172 ? 13.468 -9.677 -0.982 1.00 48.47 172 GLY A CA 1
ATOM 1224 C C . GLY A 1 172 ? 13.175 -8.476 -1.880 1.00 48.47 172 GLY A C 1
ATOM 1225 O O . GLY A 1 172 ? 13.659 -7.377 -1.635 1.00 48.47 172 GLY A O 1
ATOM 1226 N N . GLY A 1 173 ? 12.347 -8.685 -2.905 1.00 48.84 173 GLY A N 1
ATOM 1227 C CA . GLY A 1 173 ? 11.540 -7.624 -3.515 1.00 48.84 173 GLY A CA 1
ATOM 1228 C C . GLY A 1 173 ? 10.155 -7.557 -2.861 1.00 48.84 173 GLY A C 1
ATOM 1229 O O . GLY A 1 173 ? 9.783 -8.456 -2.101 1.00 48.84 173 GLY A O 1
ATOM 1230 N N . PHE A 1 174 ? 9.387 -6.498 -3.142 1.00 47.09 174 PHE A N 1
ATOM 1231 C CA . PHE A 1 174 ? 8.039 -6.300 -2.593 1.00 47.09 174 PHE A CA 1
ATOM 1232 C C . PHE A 1 174 ? 7.185 -7.577 -2.707 1.00 47.09 174 PHE A C 1
ATOM 1234 O O . PHE A 1 174 ? 6.874 -8.023 -3.808 1.00 47.09 174 PHE A O 1
ATOM 1241 N N . GLY A 1 175 ? 6.797 -8.156 -1.566 1.00 50.41 175 GLY A N 1
ATOM 1242 C CA . GLY A 1 175 ? 5.772 -9.204 -1.505 1.00 50.41 175 GLY A CA 1
ATOM 1243 C C . GLY A 1 175 ? 6.217 -10.668 -1.396 1.00 50.41 175 GLY A C 1
ATOM 1244 O O . GLY A 1 175 ? 5.334 -11.516 -1.344 1.00 50.41 175 GLY A O 1
ATOM 1245 N N . SER A 1 176 ? 7.514 -11.002 -1.313 1.00 45.12 176 SER A N 1
ATOM 1246 C CA . SER A 1 176 ? 7.958 -12.392 -1.033 1.00 45.12 176 SER A CA 1
ATOM 1247 C C . SER A 1 176 ? 8.624 -12.600 0.337 1.00 45.12 176 SER A C 1
ATOM 1249 O O . SER A 1 176 ? 9.037 -13.712 0.671 1.00 45.12 176 SER A O 1
ATOM 1251 N N . GLY A 1 177 ? 8.721 -11.546 1.153 1.00 55.75 177 GLY A N 1
ATOM 1252 C CA . GLY A 1 177 ? 9.260 -11.633 2.508 1.00 55.75 177 GLY A CA 1
ATOM 1253 C C . GLY A 1 177 ? 8.353 -12.438 3.439 1.00 55.75 177 GLY A C 1
ATOM 1254 O O . GLY A 1 177 ? 7.129 -12.395 3.333 1.00 55.75 177 GLY A O 1
ATOM 1255 N N . THR A 1 178 ? 8.953 -13.159 4.389 1.00 60.12 178 THR A N 1
ATOM 1256 C CA . THR A 1 178 ? 8.226 -13.702 5.545 1.00 60.12 178 THR A CA 1
ATOM 1257 C C . THR A 1 178 ? 7.376 -12.599 6.158 1.00 60.12 178 THR A C 1
ATOM 1259 O O . THR A 1 178 ? 7.883 -11.498 6.349 1.00 60.12 178 THR A O 1
ATOM 1262 N N . CYS A 1 179 ? 6.118 -12.882 6.479 1.00 68.38 179 CYS A N 1
ATOM 1263 C CA . CYS A 1 179 ? 5.253 -11.909 7.123 1.00 68.38 179 CYS A CA 1
ATOM 1264 C C . CYS A 1 179 ? 5.009 -12.315 8.593 1.00 68.38 179 CYS A C 1
ATOM 1266 O O . CYS A 1 179 ? 4.635 -13.466 8.839 1.00 68.38 179 CYS A O 1
ATOM 1268 N N . PRO A 1 180 ? 5.262 -11.429 9.578 1.00 84.31 180 PRO A N 1
ATOM 1269 C CA . PRO A 1 180 ? 5.755 -10.054 9.424 1.00 84.31 180 PRO A CA 1
ATOM 1270 C C . PRO A 1 180 ? 7.198 -9.995 8.895 1.00 84.31 180 PRO A C 1
ATOM 1272 O O . PRO A 1 180 ? 7.999 -10.885 9.186 1.00 84.31 180 PRO A O 1
ATOM 1275 N N . HIS A 1 181 ? 7.527 -8.942 8.136 1.00 81.62 181 HIS A N 1
ATOM 1276 C CA . HIS A 1 181 ? 8.882 -8.737 7.610 1.00 81.62 181 HIS A CA 1
ATOM 1277 C C . HIS A 1 181 ? 9.894 -8.603 8.749 1.00 81.62 181 HIS A C 1
ATOM 1279 O O . HIS A 1 181 ? 9.791 -7.711 9.592 1.00 81.62 181 HIS A O 1
ATOM 1285 N N . THR A 1 182 ? 10.894 -9.484 8.763 1.00 79.00 182 THR A N 1
ATOM 1286 C CA . THR A 1 182 ? 12.003 -9.471 9.726 1.00 79.00 182 THR A CA 1
ATOM 1287 C C . THR A 1 182 ? 13.326 -9.316 8.982 1.00 79.00 182 THR A C 1
ATOM 1289 O O . THR A 1 182 ? 14.157 -10.224 8.962 1.00 79.00 182 THR A O 1
ATOM 1292 N N . GLY A 1 183 ? 13.512 -8.184 8.313 1.00 78.00 183 GLY A N 1
ATOM 1293 C CA . GLY A 1 183 ? 14.730 -7.866 7.571 1.00 78.00 183 GLY A CA 1
ATOM 1294 C C . GLY A 1 183 ? 15.037 -6.369 7.595 1.00 78.00 183 GLY A C 1
ATOM 1295 O O . GLY A 1 183 ? 14.308 -5.611 8.238 1.00 78.00 183 GLY A O 1
ATOM 1296 N N . PRO A 1 184 ? 16.119 -5.934 6.925 1.00 76.94 184 PRO A N 1
ATOM 1297 C CA . PRO A 1 184 ? 16.350 -4.520 6.641 1.00 76.94 184 PRO A CA 1
ATOM 1298 C C . PRO A 1 184 ? 15.165 -3.906 5.891 1.00 76.94 184 PRO A C 1
ATOM 1300 O O . PRO A 1 184 ? 14.406 -4.627 5.240 1.00 76.94 184 PRO A O 1
ATOM 1303 N N . ASP A 1 185 ? 15.032 -2.585 5.954 1.00 80.69 185 ASP A N 1
ATOM 1304 C CA . ASP A 1 185 ? 13.998 -1.868 5.210 1.00 80.69 185 ASP A CA 1
ATOM 1305 C C . ASP A 1 185 ? 14.118 -2.164 3.704 1.00 80.69 185 ASP A C 1
ATOM 1307 O O . ASP A 1 185 ? 15.199 -2.042 3.125 1.00 80.69 185 ASP A O 1
ATOM 1311 N N . LEU A 1 186 ? 13.005 -2.560 3.078 1.00 79.19 186 LEU A N 1
ATOM 1312 C CA . LEU A 1 186 ? 12.914 -2.777 1.630 1.00 79.19 186 LEU A CA 1
ATOM 1313 C C . LEU A 1 186 ? 12.971 -1.445 0.874 1.00 79.19 186 LEU A C 1
ATOM 1315 O O . LEU A 1 186 ? 13.576 -1.353 -0.190 1.00 79.19 186 LEU A O 1
ATOM 1319 N N . VAL A 1 187 ? 12.365 -0.406 1.455 1.00 82.44 187 VAL A N 1
ATOM 1320 C CA . VAL A 1 187 ? 12.437 0.982 0.992 1.00 82.44 187 VAL A CA 1
ATOM 1321 C C . VAL A 1 187 ? 12.674 1.888 2.188 1.00 82.44 187 VAL A C 1
ATOM 1323 O O . VAL A 1 187 ? 11.957 1.790 3.181 1.00 82.44 187 VAL A O 1
ATOM 1326 N N . ASP A 1 188 ? 13.646 2.793 2.073 1.00 85.44 188 ASP A N 1
ATOM 1327 C CA . ASP A 1 188 ? 13.881 3.859 3.049 1.00 85.44 188 ASP A CA 1
ATOM 1328 C C . ASP A 1 188 ? 12.882 5.011 2.815 1.00 85.44 188 ASP A C 1
ATOM 1330 O O . ASP A 1 188 ? 13.027 5.748 1.830 1.00 85.44 188 ASP A O 1
ATOM 1334 N N . PRO A 1 189 ? 11.887 5.223 3.701 1.00 91.69 189 PRO A N 1
ATOM 1335 C CA . PRO A 1 189 ? 10.874 6.258 3.517 1.00 91.69 189 PRO A CA 1
ATOM 1336 C C . PRO A 1 189 ? 11.467 7.666 3.493 1.00 91.69 189 PRO A C 1
ATOM 1338 O O . PRO A 1 189 ? 10.900 8.551 2.865 1.00 91.69 189 PRO A O 1
ATOM 1341 N N . THR A 1 190 ? 12.633 7.884 4.111 1.00 93.25 190 THR A N 1
ATOM 1342 C CA . THR A 1 190 ? 13.260 9.214 4.183 1.00 93.25 190 THR A CA 1
ATOM 1343 C C . THR A 1 190 ? 13.768 9.718 2.831 1.00 93.25 190 THR A C 1
ATOM 1345 O O . THR A 1 190 ? 14.078 10.901 2.681 1.00 93.25 190 THR A O 1
ATOM 1348 N N . THR A 1 191 ? 13.834 8.829 1.838 1.00 88.62 191 THR A N 1
ATOM 1349 C CA . THR A 1 191 ? 14.154 9.166 0.446 1.00 88.62 191 THR A CA 1
ATOM 1350 C C . THR A 1 191 ? 12.935 9.635 -0.350 1.00 88.62 191 THR A C 1
ATOM 1352 O O . THR A 1 191 ? 13.088 10.208 -1.429 1.00 88.62 191 THR A O 1
ATOM 1355 N N . LEU A 1 192 ? 11.730 9.429 0.184 1.00 90.75 192 LEU A N 1
ATOM 1356 C CA . LEU A 1 192 ? 10.468 9.804 -0.436 1.00 90.75 192 LEU A CA 1
ATOM 1357 C C . LEU A 1 192 ? 10.001 11.182 0.074 1.00 90.75 192 LEU A C 1
ATOM 1359 O O . LEU A 1 192 ? 10.422 11.640 1.136 1.00 90.75 192 LEU A O 1
ATOM 1363 N N . PRO A 1 193 ? 9.120 11.889 -0.654 1.00 94.19 193 PRO A N 1
ATOM 1364 C CA . PRO A 1 193 ? 8.520 13.125 -0.157 1.00 94.19 193 PRO A CA 1
ATOM 1365 C C . PRO A 1 193 ? 7.596 12.858 1.038 1.00 94.19 193 PRO A C 1
ATOM 1367 O O . PRO A 1 193 ? 6.691 12.036 0.938 1.00 94.19 193 PRO A O 1
ATOM 1370 N N . ALA A 1 194 ? 7.774 13.562 2.156 1.00 95.50 194 ALA A N 1
ATOM 1371 C CA . ALA A 1 194 ? 6.882 13.426 3.312 1.00 95.50 194 ALA A CA 1
ATOM 1372 C C . ALA A 1 194 ? 5.473 13.963 3.005 1.00 95.50 194 ALA A C 1
ATOM 1374 O O . ALA A 1 194 ? 5.333 15.009 2.364 1.00 95.50 194 ALA A O 1
ATOM 1375 N N . CYS A 1 195 ? 4.442 13.273 3.498 1.00 95.38 195 CYS A N 1
ATOM 1376 C CA . CYS A 1 195 ? 3.045 13.708 3.384 1.00 95.38 195 CYS A CA 1
ATOM 1377 C C . CYS A 1 195 ? 2.399 13.982 4.745 1.00 95.38 195 CYS A C 1
ATOM 1379 O O . CYS A 1 195 ? 1.689 14.971 4.871 1.00 95.38 195 CYS A O 1
ATOM 1381 N N . GLU A 1 196 ? 2.703 13.175 5.761 1.00 94.56 196 GLU A N 1
ATOM 1382 C CA . GLU A 1 196 ? 2.224 13.321 7.140 1.00 94.56 196 GLU A CA 1
ATOM 1383 C C . GLU A 1 196 ? 3.317 12.848 8.122 1.00 94.56 196 GLU A C 1
ATOM 1385 O O . GLU A 1 196 ? 4.285 12.202 7.707 1.00 94.56 196 GLU A O 1
ATOM 1390 N N . PRO A 1 197 ? 3.228 13.146 9.432 1.00 93.81 197 PRO A N 1
ATOM 1391 C CA . PRO A 1 197 ? 4.140 12.569 10.416 1.00 93.81 197 PRO A CA 1
ATOM 1392 C C . PRO A 1 197 ? 4.121 11.032 10.371 1.00 93.81 197 PRO A C 1
ATOM 1394 O O . PRO A 1 197 ? 3.078 10.420 10.581 1.00 93.81 197 PRO A O 1
ATOM 1397 N N . GLY A 1 198 ? 5.281 10.424 10.101 1.00 93.75 198 GLY A N 1
ATOM 1398 C CA . GLY A 1 198 ? 5.417 8.966 9.998 1.00 93.75 198 GLY A CA 1
ATOM 1399 C C . GLY A 1 198 ? 4.849 8.365 8.706 1.00 93.75 198 GLY A C 1
ATOM 1400 O O . GLY A 1 198 ? 4.560 7.166 8.680 1.00 93.75 198 GLY A O 1
ATOM 1401 N N . ALA A 1 199 ? 4.652 9.173 7.658 1.00 96.62 199 ALA A N 1
ATOM 1402 C CA . ALA A 1 199 ? 4.200 8.716 6.348 1.00 96.62 199 ALA A CA 1
ATOM 1403 C C . ALA A 1 199 ? 4.854 9.495 5.197 1.00 96.62 199 ALA A C 1
ATOM 1405 O O . ALA A 1 199 ? 5.083 10.709 5.276 1.00 96.62 199 ALA A O 1
ATOM 1406 N N . HIS A 1 200 ? 5.081 8.805 4.082 1.00 96.94 200 HIS A N 1
ATOM 1407 C CA . HIS A 1 200 ? 5.660 9.393 2.878 1.00 96.94 200 HIS A CA 1
ATOM 1408 C C . HIS A 1 200 ? 4.874 9.024 1.618 1.00 96.94 200 HIS A C 1
ATOM 1410 O O . HIS A 1 200 ? 4.076 8.085 1.580 1.00 96.94 200 HIS A O 1
ATOM 1416 N N . CYS A 1 201 ? 5.094 9.811 0.572 1.00 95.94 201 CYS A N 1
ATOM 1417 C CA . CYS A 1 201 ? 4.497 9.632 -0.733 1.00 95.94 201 CYS A CA 1
ATOM 1418 C C . CYS A 1 201 ? 5.132 8.461 -1.459 1.00 95.94 201 CYS A C 1
ATOM 1420 O O . CYS A 1 201 ? 6.267 8.551 -1.924 1.00 95.94 201 CYS A O 1
ATOM 1422 N N . LEU A 1 202 ? 4.356 7.396 -1.610 1.00 90.88 202 LEU A N 1
ATOM 1423 C CA . LEU A 1 202 ? 4.722 6.246 -2.411 1.00 90.88 202 LEU A CA 1
ATOM 1424 C C . LEU A 1 202 ? 3.970 6.316 -3.751 1.00 90.88 202 LEU A C 1
ATOM 1426 O O . LEU A 1 202 ? 2.743 6.472 -3.732 1.00 90.88 202 LEU A O 1
ATOM 1430 N N . PRO A 1 203 ? 4.659 6.234 -4.908 1.00 85.88 203 PRO A N 1
ATOM 1431 C CA . PRO A 1 203 ? 4.004 6.159 -6.211 1.00 85.88 203 PRO A CA 1
ATOM 1432 C C . PRO A 1 203 ? 2.872 5.136 -6.202 1.00 85.88 203 PRO A C 1
ATOM 1434 O O . PRO A 1 203 ? 3.021 4.048 -5.647 1.00 85.88 203 PRO A O 1
ATOM 1437 N N . THR A 1 204 ? 1.739 5.462 -6.827 1.00 83.44 204 THR A N 1
ATOM 1438 C CA . THR A 1 204 ? 0.600 4.528 -6.948 1.00 83.44 204 THR A CA 1
ATOM 1439 C C . THR A 1 204 ? 1.022 3.192 -7.564 1.00 83.44 204 THR A C 1
ATOM 1441 O O . THR A 1 204 ? 0.492 2.146 -7.183 1.00 83.44 204 THR A O 1
ATOM 1444 N N . MET A 1 205 ? 2.061 3.203 -8.410 1.00 71.50 205 MET A N 1
ATOM 1445 C CA . MET A 1 205 ? 2.674 1.999 -8.964 1.00 71.50 205 MET A CA 1
ATOM 1446 C C . MET A 1 205 ? 3.527 1.158 -7.993 1.00 71.50 205 MET A C 1
ATOM 1448 O O . MET A 1 205 ? 4.081 0.132 -8.372 1.00 71.50 205 MET A O 1
ATOM 1452 N N . LEU A 1 206 ? 3.608 1.517 -6.717 1.00 76.12 206 LEU A N 1
ATOM 1453 C CA . LEU A 1 206 ? 4.203 0.682 -5.666 1.00 76.12 206 LEU A CA 1
ATOM 1454 C C . LEU A 1 206 ? 3.186 0.314 -4.571 1.00 76.12 206 LEU A C 1
ATOM 1456 O O . LEU A 1 206 ? 3.522 -0.386 -3.621 1.00 76.12 206 LEU A O 1
ATOM 1460 N N . VAL A 1 207 ? 1.929 0.744 -4.716 1.00 82.81 207 VAL A N 1
ATOM 1461 C CA . VAL A 1 207 ? 0.844 0.486 -3.761 1.00 82.81 207 VAL A CA 1
ATOM 1462 C C . VAL A 1 207 ? -0.090 -0.607 -4.306 1.00 82.81 207 VAL A C 1
ATOM 1464 O O . VAL A 1 207 ? -0.476 -0.518 -5.477 1.00 82.81 207 VAL A O 1
ATOM 1467 N N . PRO A 1 208 ? -0.477 -1.620 -3.503 1.00 75.62 208 PRO A N 1
ATOM 1468 C CA . PRO A 1 208 ? -1.500 -2.596 -3.882 1.00 75.62 208 PRO A CA 1
ATOM 1469 C C . PRO A 1 208 ? -2.825 -1.933 -4.273 1.00 75.62 208 PRO A C 1
ATOM 1471 O O . PRO A 1 208 ? -3.251 -0.974 -3.628 1.00 75.62 208 PRO A O 1
ATOM 1474 N N . ALA A 1 209 ? -3.499 -2.459 -5.298 1.00 73.00 209 ALA A N 1
ATOM 1475 C CA . ALA A 1 209 ? -4.736 -1.867 -5.815 1.00 73.00 209 ALA A CA 1
ATOM 1476 C C . ALA A 1 209 ? -5.857 -1.797 -4.759 1.00 73.00 209 ALA A C 1
ATOM 1478 O O . ALA A 1 209 ? -6.548 -0.786 -4.659 1.00 73.00 209 ALA A O 1
ATOM 1479 N N . ASP A 1 210 ? -5.984 -2.829 -3.925 1.00 70.25 210 ASP A N 1
ATOM 1480 C CA . ASP A 1 210 ? -6.944 -2.928 -2.818 1.00 70.25 210 ASP A CA 1
ATOM 1481 C C . ASP A 1 210 ? -6.674 -1.932 -1.676 1.00 70.25 210 ASP A C 1
ATOM 1483 O O . ASP A 1 210 ? -7.575 -1.602 -0.905 1.00 70.25 210 ASP A O 1
ATOM 1487 N N . MET A 1 211 ? -5.455 -1.396 -1.588 1.00 83.81 211 MET A N 1
ATOM 1488 C CA . MET A 1 211 ? -5.077 -0.388 -0.596 1.00 83.81 211 MET A CA 1
ATOM 1489 C C . MET A 1 211 ? -5.251 1.051 -1.095 1.00 83.81 211 MET A C 1
ATOM 1491 O O . MET A 1 211 ? -5.309 1.969 -0.275 1.00 83.81 211 MET A O 1
ATOM 1495 N N . LEU A 1 212 ? -5.359 1.280 -2.410 1.00 87.00 212 LEU A N 1
ATOM 1496 C CA . LEU A 1 212 ? -5.399 2.628 -2.995 1.00 87.00 212 LEU A CA 1
ATOM 1497 C C . LEU A 1 212 ? -6.550 3.489 -2.460 1.00 87.00 212 LEU A C 1
ATOM 1499 O O . LEU A 1 212 ? -6.367 4.691 -2.267 1.00 87.00 212 LEU A O 1
ATOM 1503 N N . GLU A 1 213 ? -7.719 2.892 -2.219 1.00 88.19 213 GLU A N 1
ATOM 1504 C CA . GLU A 1 213 ? -8.908 3.603 -1.724 1.00 88.19 213 GLU A CA 1
ATOM 1505 C C . GLU A 1 213 ? -8.818 3.969 -0.237 1.00 88.19 213 GLU A C 1
ATOM 1507 O O . GLU A 1 213 ? -9.519 4.866 0.228 1.00 88.19 213 GLU A O 1
ATOM 1512 N N . ARG A 1 214 ? -7.932 3.303 0.511 1.00 87.44 214 ARG A N 1
ATOM 1513 C CA . ARG A 1 214 ? -7.752 3.502 1.956 1.00 87.44 214 ARG A CA 1
ATOM 1514 C C . ARG A 1 214 ? -6.681 4.528 2.299 1.00 87.44 214 ARG A C 1
ATOM 1516 O O . ARG A 1 214 ? -6.542 4.915 3.457 1.00 87.44 214 ARG A O 1
ATOM 1523 N N . LEU A 1 215 ? -5.907 4.950 1.306 1.00 93.94 215 LEU A N 1
ATOM 1524 C CA . LEU A 1 215 ? -4.778 5.855 1.465 1.00 93.94 215 LEU A CA 1
ATOM 1525 C C . LEU A 1 215 ? -5.127 7.237 0.914 1.00 93.94 215 LEU A C 1
ATOM 1527 O O . LEU A 1 215 ? -5.742 7.365 -0.149 1.00 93.94 215 LEU A O 1
ATOM 1531 N N . ALA A 1 216 ? -4.691 8.279 1.622 1.00 95.69 216 ALA A N 1
ATOM 1532 C CA . ALA A 1 216 ? -4.826 9.649 1.147 1.00 95.69 216 ALA A CA 1
ATOM 1533 C C . ALA A 1 216 ? -3.992 9.867 -0.124 1.00 95.69 216 ALA A C 1
ATOM 1535 O O . ALA A 1 216 ? -2.924 9.272 -0.293 1.00 95.69 216 ALA A O 1
ATOM 1536 N N . ASP A 1 217 ? -4.451 10.759 -1.000 1.00 95.25 217 ASP A N 1
ATOM 1537 C CA . ASP A 1 217 ? -3.611 11.264 -2.083 1.00 95.25 217 ASP A CA 1
ATOM 1538 C C . ASP A 1 217 ? -2.500 12.141 -1.514 1.00 95.25 217 ASP A C 1
ATOM 1540 O O . ASP A 1 217 ? -2.693 12.885 -0.548 1.00 95.25 217 ASP A O 1
ATOM 1544 N N . CYS A 1 218 ? -1.330 12.082 -2.136 1.00 94.44 218 CYS A N 1
ATOM 1545 C CA . CYS A 1 218 ? -0.249 12.965 -1.753 1.00 94.44 218 CYS A CA 1
ATOM 1546 C C . CYS A 1 218 ? -0.460 14.408 -2.236 1.00 94.44 218 CYS A C 1
ATOM 1548 O O . CYS A 1 218 ? -0.988 14.640 -3.330 1.00 94.44 218 CYS A O 1
ATOM 1550 N N . PRO A 1 219 ? -0.012 15.409 -1.453 1.00 91.50 219 PRO A N 1
ATOM 1551 C CA . PRO A 1 219 ? -0.091 16.802 -1.864 1.00 91.50 219 PRO A CA 1
ATOM 1552 C C . PRO A 1 219 ? 0.822 17.075 -3.066 1.00 91.50 219 PRO A C 1
ATOM 1554 O O . PRO A 1 219 ? 1.816 16.381 -3.299 1.00 91.50 219 PRO A O 1
ATOM 1557 N N . ALA A 1 220 ? 0.508 18.136 -3.813 1.00 85.75 220 ALA A N 1
ATOM 1558 C CA . ALA A 1 220 ? 1.337 18.587 -4.926 1.00 85.75 220 ALA A CA 1
ATOM 1559 C C . ALA A 1 220 ? 2.809 18.808 -4.489 1.00 85.75 220 ALA A C 1
ATOM 1561 O O . ALA A 1 220 ? 3.042 19.358 -3.409 1.00 85.75 220 ALA A O 1
ATOM 1562 N N . PRO A 1 221 ? 3.800 18.432 -5.322 1.00 86.75 221 PRO A N 1
ATOM 1563 C CA . PRO A 1 221 ? 3.642 17.965 -6.703 1.00 86.75 221 PRO A CA 1
ATOM 1564 C C . PRO A 1 221 ? 3.229 16.489 -6.847 1.00 86.75 221 PRO A C 1
ATOM 1566 O O . PRO A 1 221 ? 2.857 16.099 -7.944 1.00 86.75 221 PRO A O 1
ATOM 1569 N N . ASN A 1 222 ? 3.192 15.701 -5.767 1.00 82.75 222 ASN A N 1
ATOM 1570 C CA . ASN A 1 222 ? 3.066 14.235 -5.771 1.00 82.75 222 ASN A CA 1
ATOM 1571 C C . ASN A 1 222 ? 1.643 13.687 -5.930 1.00 82.75 222 ASN A C 1
ATOM 1573 O O . ASN A 1 222 ? 1.287 12.686 -5.317 1.00 82.75 222 ASN A O 1
ATOM 1577 N N . THR A 1 223 ? 0.823 14.304 -6.781 1.00 86.50 223 THR A N 1
ATOM 1578 C CA . THR A 1 223 ? -0.597 13.934 -6.924 1.00 86.50 223 THR A CA 1
ATOM 1579 C C . THR A 1 223 ? -0.837 12.563 -7.566 1.00 86.50 223 THR A C 1
ATOM 1581 O O . THR A 1 223 ? -1.967 12.092 -7.561 1.00 86.50 223 THR A O 1
ATOM 1584 N N . ALA A 1 224 ? 0.195 11.924 -8.127 1.00 83.38 224 ALA A N 1
ATOM 1585 C CA . ALA A 1 224 ? 0.142 10.553 -8.653 1.00 83.38 224 ALA A CA 1
ATOM 1586 C C . ALA A 1 224 ? 0.581 9.483 -7.625 1.00 83.38 224 ALA A C 1
ATOM 1588 O O . ALA A 1 224 ? 0.723 8.306 -7.965 1.00 83.38 224 ALA A O 1
ATOM 1589 N N . SER A 1 225 ? 0.802 9.888 -6.372 1.00 91.88 225 SER A N 1
ATOM 1590 C CA . SER A 1 225 ? 1.274 9.044 -5.271 1.00 91.88 225 SER A CA 1
ATOM 1591 C C . SER A 1 225 ? 0.238 8.974 -4.151 1.00 91.88 225 SER A C 1
ATOM 1593 O O . SER A 1 225 ? -0.609 9.859 -4.005 1.00 91.88 225 SER A O 1
ATOM 1595 N N . LYS A 1 226 ? 0.332 7.937 -3.319 1.00 95.19 226 LYS A N 1
ATOM 1596 C CA . LYS A 1 226 ? -0.452 7.800 -2.089 1.00 95.19 226 LYS A CA 1
ATOM 1597 C C . LYS A 1 226 ? 0.409 8.096 -0.869 1.00 95.19 226 LYS A C 1
ATOM 1599 O O . LYS A 1 226 ? 1.597 7.785 -0.857 1.00 95.19 226 LYS A O 1
ATOM 1604 N N . CYS A 1 227 ? -0.198 8.683 0.155 1.00 96.81 227 CYS A N 1
ATOM 1605 C CA . CYS A 1 227 ? 0.433 8.873 1.452 1.00 96.81 227 CYS A CA 1
ATOM 1606 C C . CYS A 1 227 ? 0.382 7.555 2.228 1.00 96.81 227 CYS A C 1
ATOM 1608 O O . CYS A 1 227 ? -0.691 7.128 2.659 1.00 96.81 227 CYS A O 1
ATOM 1610 N N . VAL A 1 228 ? 1.528 6.888 2.359 1.00 95.75 228 VAL A N 1
ATOM 1611 C CA . VAL A 1 228 ? 1.637 5.552 2.957 1.00 95.75 228 VAL A CA 1
ATOM 1612 C C . VAL A 1 228 ? 2.417 5.639 4.267 1.00 95.75 228 VAL A C 1
ATOM 1614 O O . VAL A 1 228 ? 3.476 6.269 4.288 1.00 95.75 228 VAL A O 1
ATOM 1617 N N . PRO A 1 229 ? 1.945 5.015 5.363 1.00 95.94 229 PRO A N 1
ATOM 1618 C CA . PRO A 1 229 ? 2.705 4.996 6.606 1.00 95.94 229 PRO A CA 1
ATOM 1619 C C . PRO A 1 229 ? 4.057 4.294 6.444 1.00 95.94 229 PRO A C 1
ATOM 1621 O O . PRO A 1 229 ? 4.166 3.263 5.775 1.00 95.94 229 PRO A O 1
ATOM 1624 N N . ASP A 1 230 ? 5.076 4.818 7.118 1.00 95.44 230 ASP A N 1
ATOM 1625 C CA . ASP A 1 230 ? 6.470 4.403 6.949 1.00 95.44 230 ASP A CA 1
ATOM 1626 C C . ASP A 1 230 ? 6.702 2.923 7.249 1.00 95.44 230 ASP A C 1
ATOM 1628 O O . ASP A 1 230 ? 7.531 2.292 6.602 1.00 95.44 230 ASP A O 1
ATOM 1632 N N . ASP A 1 231 ? 5.964 2.348 8.202 1.00 93.56 231 ASP A N 1
ATOM 1633 C CA . ASP A 1 231 ? 6.067 0.924 8.531 1.00 93.56 231 ASP A CA 1
ATOM 1634 C C . ASP A 1 231 ? 5.638 0.031 7.354 1.00 93.56 231 ASP A C 1
ATOM 1636 O O . ASP A 1 231 ? 6.265 -0.996 7.092 1.00 93.56 231 ASP A O 1
ATOM 1640 N N . PHE A 1 232 ? 4.622 0.441 6.587 1.00 91.88 232 PHE A N 1
ATOM 1641 C CA . PHE A 1 232 ? 4.212 -0.275 5.377 1.00 91.88 232 PHE A CA 1
ATOM 1642 C C . PHE A 1 232 ? 5.210 -0.071 4.234 1.00 91.88 232 PHE A C 1
ATOM 1644 O O . PHE A 1 232 ? 5.479 -1.020 3.503 1.00 91.88 232 PHE A O 1
ATOM 1651 N N . ILE A 1 233 ? 5.808 1.118 4.103 1.00 91.50 233 ILE A N 1
ATOM 1652 C CA . ILE A 1 233 ? 6.858 1.380 3.104 1.00 91.50 233 ILE A CA 1
ATOM 1653 C C . ILE A 1 233 ? 8.094 0.513 3.393 1.00 91.50 233 ILE A C 1
ATOM 1655 O O . ILE A 1 233 ? 8.534 -0.246 2.530 1.00 91.50 233 ILE A O 1
ATOM 1659 N N . ARG A 1 234 ? 8.605 0.554 4.632 1.00 90.25 234 ARG A N 1
ATOM 1660 C CA . ARG A 1 234 ? 9.807 -0.181 5.068 1.00 90.25 234 ARG A CA 1
ATOM 1661 C C . ARG A 1 234 ? 9.683 -1.688 4.891 1.00 90.25 234 ARG A C 1
ATOM 1663 O O . ARG A 1 234 ? 10.666 -2.360 4.601 1.00 90.25 234 ARG A O 1
ATOM 1670 N N . THR A 1 235 ? 8.480 -2.226 5.043 1.00 86.62 235 THR A N 1
ATOM 1671 C CA . THR A 1 235 ? 8.212 -3.670 4.953 1.00 86.62 235 THR A CA 1
ATOM 1672 C C . THR A 1 235 ? 7.634 -4.102 3.605 1.00 86.62 235 THR A C 1
ATOM 1674 O O . THR A 1 235 ? 7.301 -5.277 3.428 1.00 86.62 235 THR A O 1
ATOM 1677 N N . GLY A 1 236 ? 7.471 -3.172 2.656 1.00 81.69 236 GLY A N 1
ATOM 1678 C CA . GLY A 1 236 ? 6.835 -3.438 1.366 1.00 81.69 236 GLY A CA 1
ATOM 1679 C C . GLY A 1 236 ? 5.435 -4.039 1.505 1.00 81.69 236 GLY A C 1
ATOM 1680 O O . GLY A 1 236 ? 5.101 -4.996 0.813 1.00 81.69 236 GLY A O 1
ATOM 1681 N N . GLY A 1 237 ? 4.655 -3.527 2.457 1.00 84.81 237 GLY A N 1
ATOM 1682 C CA . GLY A 1 237 ? 3.308 -3.996 2.766 1.00 84.81 237 GLY A CA 1
ATOM 1683 C C . GLY A 1 237 ? 3.235 -5.153 3.765 1.00 84.81 237 GLY A C 1
ATOM 1684 O O . GLY A 1 237 ? 2.142 -5.455 4.221 1.00 84.81 237 GLY A O 1
ATOM 1685 N N . ASN A 1 238 ? 4.351 -5.771 4.170 1.00 84.44 238 ASN A N 1
ATOM 1686 C CA . ASN A 1 238 ? 4.375 -6.927 5.084 1.00 84.44 238 ASN A CA 1
ATOM 1687 C C . ASN A 1 238 ? 4.511 -6.528 6.564 1.00 84.44 238 ASN A C 1
ATOM 1689 O O . ASN A 1 238 ? 5.275 -7.129 7.329 1.00 84.44 238 ASN A O 1
ATOM 1693 N N . PHE A 1 239 ? 3.781 -5.490 6.967 1.00 89.50 239 PHE A N 1
ATOM 1694 C CA . PHE A 1 239 ? 3.737 -5.004 8.340 1.00 89.50 239 PHE A CA 1
ATOM 1695 C C . PHE A 1 239 ? 2.471 -5.498 9.034 1.00 89.50 239 PHE A C 1
ATOM 1697 O O . PHE A 1 239 ? 1.367 -5.275 8.544 1.00 89.50 239 PHE A O 1
ATOM 1704 N N . VAL A 1 240 ? 2.638 -6.128 10.198 1.00 90.88 240 VAL A N 1
ATOM 1705 C CA . VAL A 1 240 ? 1.530 -6.428 11.111 1.00 90.88 240 VAL A CA 1
ATOM 1706 C C . VAL A 1 240 ? 1.520 -5.342 12.181 1.00 90.88 240 VAL A C 1
ATOM 1708 O O . VAL A 1 240 ? 2.467 -5.280 12.975 1.00 90.88 240 VAL A O 1
ATOM 1711 N N . PRO A 1 241 ? 0.496 -4.474 12.217 1.00 94.38 241 PRO A N 1
ATOM 1712 C CA . PRO A 1 241 ? 0.418 -3.446 13.237 1.00 94.38 241 PRO A CA 1
ATOM 1713 C C . PRO A 1 241 ? 0.382 -4.046 14.651 1.00 94.38 241 PRO A C 1
ATOM 1715 O O . PRO A 1 241 ? -0.210 -5.107 14.857 1.00 94.38 241 PRO A O 1
ATOM 1718 N N . PRO A 1 242 ? 0.959 -3.377 15.662 1.00 96.38 242 PRO A N 1
ATOM 1719 C CA . PRO A 1 242 ? 0.857 -3.837 17.042 1.00 96.38 242 PRO A CA 1
ATOM 1720 C C . PRO A 1 242 ? -0.596 -3.929 17.528 1.00 96.38 242 PRO A C 1
ATOM 1722 O O . PRO A 1 242 ? -1.409 -3.041 17.257 1.00 96.38 242 PRO A O 1
ATOM 1725 N N . THR A 1 243 ? -0.901 -4.972 18.302 1.00 97.00 243 THR A N 1
ATOM 1726 C CA . THR A 1 243 ? -2.171 -5.102 19.029 1.00 97.00 243 THR A CA 1
ATOM 1727 C C . THR A 1 243 ? -2.282 -4.057 20.139 1.00 97.00 243 THR A C 1
ATOM 1729 O O . THR A 1 243 ? -1.300 -3.733 20.815 1.00 97.00 243 THR A O 1
ATOM 1732 N N . CYS A 1 244 ? -3.494 -3.558 20.355 1.00 97.38 244 CYS A N 1
ATOM 1733 C CA . CYS A 1 244 ? -3.819 -2.590 21.396 1.00 97.38 244 CYS A CA 1
ATOM 1734 C C . CYS A 1 244 ? -5.253 -2.789 21.905 1.00 97.38 244 CYS A C 1
ATOM 1736 O O . CYS A 1 244 ? -6.082 -3.383 21.215 1.00 97.38 244 CYS A O 1
ATOM 1738 N N . ASP A 1 245 ? -5.546 -2.243 23.086 1.00 94.75 245 ASP A N 1
ATOM 1739 C CA . ASP A 1 245 ? -6.904 -2.209 23.637 1.00 94.75 245 ASP A CA 1
ATOM 1740 C C . ASP A 1 245 ? -7.617 -0.939 23.160 1.00 94.75 245 ASP A C 1
ATOM 1742 O O . ASP A 1 245 ? -7.188 0.180 23.473 1.00 94.75 245 ASP A O 1
ATOM 1746 N N . SER A 1 246 ? -8.685 -1.109 22.385 1.00 93.44 246 SER A N 1
ATOM 1747 C CA . SER A 1 246 ? -9.485 -0.034 21.801 1.00 93.44 246 SER A CA 1
ATOM 1748 C C . SER A 1 246 ? -10.717 0.293 22.664 1.00 93.44 246 SER A C 1
ATOM 1750 O O . SER A 1 246 ? -10.762 0.055 23.875 1.00 93.44 246 SER A O 1
ATOM 1752 N N . VAL A 1 247 ? -11.725 0.920 22.057 1.00 87.50 247 VAL A N 1
ATOM 1753 C CA . VAL A 1 247 ? -12.974 1.337 22.700 1.00 87.50 247 VAL A CA 1
ATOM 1754 C C . VAL A 1 247 ? -13.634 0.154 23.418 1.00 87.50 247 VAL A C 1
ATOM 1756 O O . VAL A 1 247 ? -13.748 -0.935 22.865 1.00 87.50 247 VAL A O 1
ATOM 1759 N N . ALA A 1 248 ? -14.070 0.383 24.662 1.00 81.25 248 ALA A N 1
ATOM 1760 C CA . ALA A 1 248 ? -14.676 -0.629 25.535 1.00 81.25 248 ALA A CA 1
ATOM 1761 C C . ALA A 1 248 ? -13.798 -1.873 25.800 1.00 81.25 248 ALA A C 1
ATOM 1763 O O . ALA A 1 248 ? -14.315 -2.912 26.202 1.00 81.25 248 ALA A O 1
ATOM 1764 N N . GLY A 1 249 ? -12.477 -1.754 25.616 1.00 86.88 249 GLY A N 1
ATOM 1765 C CA . GLY A 1 249 ? -11.532 -2.854 25.804 1.00 86.88 249 GLY A CA 1
ATOM 1766 C C . GLY A 1 249 ? -11.521 -3.862 24.656 1.00 86.88 249 GLY A C 1
ATOM 1767 O O . GLY A 1 249 ? -10.965 -4.936 24.828 1.00 86.88 249 GLY A O 1
ATOM 1768 N N . ALA A 1 250 ? -12.138 -3.542 23.514 1.00 91.81 250 ALA A N 1
ATOM 1769 C CA . ALA A 1 250 ? -12.093 -4.400 22.339 1.00 91.81 250 ALA A CA 1
ATOM 1770 C C . ALA A 1 250 ? -10.672 -4.469 21.764 1.00 91.81 250 ALA A C 1
ATOM 1772 O O . ALA A 1 250 ? -9.979 -3.452 21.701 1.00 91.81 250 ALA A O 1
ATOM 1773 N N . GLU A 1 251 ? -10.270 -5.642 21.280 1.00 95.75 251 GLU A N 1
ATOM 1774 C CA . GLU A 1 251 ? -9.019 -5.801 20.542 1.00 95.75 251 GLU A CA 1
ATOM 1775 C C . GLU A 1 251 ? -8.965 -4.859 19.325 1.00 95.75 251 GLU A C 1
ATOM 1777 O O . GLU A 1 251 ? -9.947 -4.679 18.595 1.00 95.75 251 GLU A O 1
ATOM 1782 N N . GLY A 1 252 ? -7.799 -4.256 19.097 1.00 97.19 252 GLY A N 1
ATOM 1783 C CA . GLY A 1 252 ? -7.537 -3.403 17.949 1.00 97.19 252 GLY A CA 1
ATOM 1784 C C . GLY A 1 252 ? -6.106 -3.484 17.432 1.00 97.19 252 GLY A C 1
ATOM 1785 O O . GLY A 1 252 ? -5.294 -4.310 17.870 1.00 97.19 252 GLY A O 1
ATOM 1786 N N . ARG A 1 253 ? -5.808 -2.599 16.480 1.00 97.50 253 ARG A N 1
ATOM 1787 C CA . ARG A 1 253 ? -4.494 -2.413 15.864 1.00 97.50 253 ARG A CA 1
ATOM 1788 C C . ARG A 1 253 ? -4.077 -0.952 15.885 1.00 97.50 253 ARG A C 1
ATOM 1790 O O . ARG A 1 253 ? -4.889 -0.055 15.658 1.00 97.50 253 ARG A O 1
ATOM 1797 N N . CYS A 1 254 ? -2.797 -0.724 16.150 1.00 97.69 254 CYS A N 1
ATOM 1798 C CA . CYS A 1 254 ? -2.196 0.600 16.106 1.00 97.69 254 CYS A CA 1
ATOM 1799 C C . CYS A 1 254 ? -2.010 1.053 14.660 1.00 97.69 254 CYS A C 1
ATOM 1801 O O . CYS A 1 254 ? -1.030 0.692 14.013 1.00 97.69 254 CYS A O 1
ATOM 1803 N N . LEU A 1 255 ? -2.956 1.841 14.151 1.00 96.62 255 LEU A N 1
ATOM 1804 C CA . LEU A 1 255 ? -2.918 2.358 12.787 1.00 96.62 255 LEU A CA 1
ATOM 1805 C C . LEU A 1 255 ? -2.508 3.832 12.772 1.00 96.62 255 LEU A C 1
ATOM 1807 O O . LEU A 1 255 ? -2.803 4.587 13.701 1.00 96.62 255 LEU A O 1
ATOM 1811 N N . SER A 1 256 ? -1.806 4.233 11.712 1.00 95.94 256 SER A N 1
ATOM 1812 C CA . SER A 1 256 ? -1.323 5.606 11.541 1.00 95.94 256 SER A CA 1
ATOM 1813 C C . SER A 1 256 ? -2.475 6.591 11.371 1.00 95.94 256 SER A C 1
ATOM 1815 O O . SER A 1 256 ? -3.439 6.325 10.653 1.00 95.94 256 SER A O 1
ATOM 1817 N N . LYS A 1 257 ? -2.330 7.771 11.981 1.00 95.31 257 LYS A N 1
ATOM 1818 C CA . LYS A 1 257 ? -3.222 8.919 11.772 1.00 95.31 257 LYS A CA 1
ATOM 1819 C C . LYS A 1 257 ? -3.163 9.468 10.345 1.00 95.31 257 LYS A C 1
ATOM 1821 O O . LYS A 1 257 ? -4.059 10.210 9.979 1.00 95.31 257 LYS A O 1
ATOM 1826 N N . ALA A 1 258 ? -2.160 9.091 9.549 1.00 93.81 258 ALA A N 1
ATOM 1827 C CA . ALA A 1 258 ? -2.083 9.438 8.130 1.00 93.81 258 ALA A CA 1
ATOM 1828 C C . ALA A 1 258 ? -3.147 8.722 7.272 1.00 93.81 258 ALA A C 1
ATOM 1830 O O . ALA A 1 258 ? -3.362 9.085 6.118 1.00 93.81 258 ALA A O 1
ATOM 1831 N N . LEU A 1 259 ? -3.811 7.691 7.811 1.00 94.06 259 LEU A N 1
ATOM 1832 C CA . LEU A 1 259 ? -4.924 7.028 7.137 1.00 94.06 259 LEU A CA 1
ATOM 1833 C C . LEU A 1 259 ? -6.212 7.861 7.307 1.00 94.06 259 LEU A C 1
ATOM 1835 O O . LEU A 1 259 ? -6.623 8.086 8.451 1.00 94.06 259 LEU A O 1
ATOM 1839 N N . PRO A 1 260 ? -6.908 8.255 6.218 1.00 94.06 260 PRO A N 1
ATOM 1840 C CA . PRO A 1 260 ? -8.114 9.090 6.291 1.00 94.06 260 PRO A CA 1
ATOM 1841 C C . PRO A 1 260 ? -9.205 8.547 7.221 1.00 94.06 260 PRO A C 1
ATOM 1843 O O . PRO A 1 260 ? -9.839 9.287 7.975 1.00 94.06 260 PRO A O 1
ATOM 1846 N N . GLU A 1 261 ? -9.417 7.231 7.201 1.00 91.50 261 GLU A N 1
ATOM 1847 C CA . GLU A 1 261 ? -10.402 6.554 8.048 1.00 91.50 261 GLU A CA 1
ATOM 1848 C C . GLU A 1 261 ? -10.068 6.655 9.545 1.00 91.50 261 GLU A C 1
ATOM 1850 O O . GLU A 1 261 ? -10.978 6.789 10.366 1.00 91.50 261 GLU A O 1
ATOM 1855 N N . VAL A 1 262 ? -8.779 6.673 9.896 1.00 95.00 262 VAL A N 1
ATOM 1856 C CA . VAL A 1 262 ? -8.287 6.812 11.274 1.00 95.00 262 VAL A CA 1
ATOM 1857 C C . VAL A 1 262 ? -8.364 8.266 11.719 1.00 95.00 262 VAL A C 1
ATOM 1859 O O . VAL A 1 262 ? -8.860 8.550 12.810 1.00 95.00 262 VAL A O 1
ATOM 1862 N N . GLU A 1 263 ? -7.933 9.197 10.864 1.00 93.69 263 GLU A N 1
ATOM 1863 C CA . GLU A 1 263 ? -7.997 10.633 11.139 1.00 93.69 263 GLU A CA 1
ATOM 1864 C C . GLU A 1 263 ? -9.442 11.095 11.371 1.00 93.69 263 GLU A C 1
ATOM 1866 O O . GLU A 1 263 ? -9.738 11.766 12.363 1.00 93.69 263 GLU A O 1
ATOM 1871 N N . SER A 1 264 ? -10.372 10.660 10.513 1.00 91.00 264 SER A N 1
ATOM 1872 C CA . SER A 1 264 ? -11.794 11.018 10.613 1.00 91.00 264 SER A CA 1
ATOM 1873 C C . SER A 1 264 ? -12.449 10.560 11.923 1.00 91.00 264 SER A C 1
ATOM 1875 O O . SER A 1 264 ? -13.434 11.151 12.371 1.00 91.00 264 SER A O 1
ATOM 1877 N N . GLN A 1 265 ? -11.878 9.541 12.567 1.00 91.00 265 GLN A N 1
ATOM 1878 C CA . GLN A 1 265 ? -12.351 8.965 13.823 1.00 91.00 265 GLN A CA 1
ATOM 1879 C C . GLN A 1 265 ? -11.435 9.298 15.006 1.00 91.00 265 GLN A C 1
ATOM 1881 O O . GLN A 1 265 ? -11.623 8.762 16.098 1.00 91.00 265 GLN A O 1
ATOM 1886 N N . ALA A 1 266 ? -10.476 10.214 14.845 1.00 90.69 266 ALA A N 1
ATOM 1887 C CA . ALA A 1 266 ? -9.442 10.455 15.847 1.00 90.69 266 ALA A CA 1
ATOM 1888 C C . ALA A 1 266 ? -9.980 10.883 17.224 1.00 90.69 266 ALA A C 1
ATOM 1890 O O . ALA A 1 266 ? -9.349 10.630 18.247 1.00 90.69 266 ALA A O 1
ATOM 1891 N N . ALA A 1 267 ? -11.162 11.505 17.270 1.00 86.31 267 ALA A N 1
ATOM 1892 C CA . ALA A 1 267 ? -11.830 11.879 18.518 1.00 86.31 267 ALA A CA 1
ATOM 1893 C C . ALA A 1 267 ? -12.465 10.689 19.270 1.00 86.31 267 ALA A C 1
ATOM 1895 O O . ALA A 1 267 ? -12.784 10.806 20.454 1.00 86.31 267 ALA A O 1
ATOM 1896 N N . LEU A 1 268 ? -12.684 9.567 18.580 1.00 86.69 268 LEU A N 1
ATOM 1897 C CA . LEU A 1 268 ? -13.363 8.372 19.085 1.00 86.69 268 LEU A CA 1
ATOM 1898 C C . LEU A 1 268 ? -12.385 7.250 19.434 1.00 86.69 268 LEU A C 1
ATOM 1900 O O . LEU A 1 268 ? -12.675 6.433 20.306 1.00 86.69 268 LEU A O 1
ATOM 1904 N N . LEU A 1 269 ? -11.241 7.213 18.756 1.00 91.81 269 LEU A N 1
ATOM 1905 C CA . LEU A 1 269 ? -10.245 6.163 18.903 1.00 91.81 269 LEU A CA 1
ATOM 1906 C C . LEU A 1 269 ? -9.250 6.502 20.024 1.00 91.81 269 LEU A C 1
ATOM 1908 O O . LEU A 1 269 ? -8.685 7.599 20.037 1.00 91.81 269 LEU A O 1
ATOM 1912 N N . PRO A 1 270 ? -8.992 5.586 20.972 1.00 92.88 270 PRO A N 1
ATOM 1913 C CA . PRO A 1 270 ? -7.971 5.802 21.987 1.00 92.88 270 PRO A CA 1
ATOM 1914 C C . PRO A 1 270 ? -6.570 5.636 21.387 1.00 92.88 270 PRO A C 1
ATOM 1916 O O . PRO A 1 270 ? -6.367 4.859 20.460 1.00 92.88 270 PRO A O 1
ATOM 1919 N N . GLN A 1 271 ? -5.567 6.303 21.962 1.00 94.12 271 GLN A N 1
ATOM 1920 C CA . GLN A 1 271 ? -4.170 6.009 21.623 1.00 94.12 271 GLN A CA 1
ATOM 1921 C C . GLN A 1 271 ? -3.724 4.652 22.198 1.00 94.12 271 GLN A C 1
ATOM 1923 O O . GLN A 1 271 ? -3.012 3.912 21.533 1.00 94.12 271 GLN A O 1
ATOM 1928 N N . SER A 1 272 ? -4.166 4.292 23.411 1.00 94.62 272 SER A N 1
ATOM 1929 C CA . SER A 1 272 ? -3.775 3.040 24.081 1.00 94.62 272 SER A CA 1
ATOM 1930 C C . SER A 1 272 ? -2.242 2.895 24.189 1.00 94.62 272 SER A C 1
ATOM 1932 O O . SER A 1 272 ? -1.568 3.832 24.622 1.00 94.62 272 SER A O 1
ATOM 1934 N N . THR A 1 273 ? -1.685 1.745 23.812 1.00 96.75 273 THR A N 1
ATOM 1935 C CA . THR A 1 273 ? -0.240 1.466 23.735 1.00 96.75 273 THR A CA 1
ATOM 1936 C C . THR A 1 273 ? 0.422 1.955 22.440 1.00 96.75 273 THR A C 1
ATOM 1938 O O . THR A 1 273 ? 1.628 1.769 22.276 1.00 96.75 273 THR A O 1
ATOM 1941 N N . CYS A 1 274 ? -0.334 2.573 21.526 1.00 97.06 274 CYS A N 1
ATOM 1942 C CA . CYS A 1 274 ? 0.157 2.984 20.213 1.00 97.06 274 CYS A CA 1
ATOM 1943 C C . CYS A 1 274 ? 1.091 4.201 20.275 1.00 97.06 274 CYS A C 1
ATOM 1945 O O . CYS A 1 274 ? 1.060 5.005 21.217 1.00 97.06 274 CYS A O 1
ATOM 1947 N N . ALA A 1 275 ? 1.913 4.357 19.234 1.00 95.75 275 ALA A N 1
ATOM 1948 C CA . ALA A 1 275 ? 2.794 5.510 19.080 1.00 95.75 275 ALA A CA 1
ATOM 1949 C C . ALA A 1 275 ? 2.008 6.836 19.004 1.00 95.75 275 ALA A C 1
ATOM 1951 O O . ALA A 1 275 ? 0.791 6.860 18.824 1.00 95.75 275 ALA A O 1
ATOM 1952 N N . ALA A 1 276 ? 2.696 7.968 19.182 1.00 93.88 276 ALA A N 1
ATOM 1953 C CA . ALA A 1 276 ? 2.055 9.287 19.276 1.00 93.88 276 ALA A CA 1
ATOM 1954 C C . ALA A 1 276 ? 1.300 9.704 17.998 1.00 93.88 276 ALA A C 1
ATOM 1956 O O . ALA A 1 276 ? 0.337 10.472 18.056 1.00 93.88 276 ALA A O 1
ATOM 1957 N N . ASP A 1 277 ? 1.729 9.194 16.853 1.00 93.69 277 ASP A N 1
ATOM 1958 C CA . ASP A 1 277 ? 1.182 9.370 15.509 1.00 93.69 277 ASP A CA 1
ATOM 1959 C C . ASP A 1 277 ? 0.202 8.252 15.105 1.00 93.69 277 ASP A C 1
ATOM 1961 O O . ASP A 1 277 ? -0.277 8.224 13.975 1.00 93.69 277 ASP A O 1
ATOM 1965 N N . GLN A 1 278 ? -0.157 7.366 16.035 1.00 97.25 278 GLN A N 1
ATOM 1966 C CA . GLN A 1 278 ? -1.059 6.240 15.807 1.00 97.25 278 GLN A CA 1
ATOM 1967 C C . GLN A 1 278 ? -2.261 6.281 16.756 1.00 97.25 278 GLN A C 1
ATOM 1969 O O . GLN A 1 278 ? -2.240 6.940 17.801 1.00 97.25 278 GLN A O 1
ATOM 1974 N N . LEU A 1 279 ? -3.329 5.581 16.380 1.00 97.38 279 LEU A N 1
ATOM 1975 C CA . LEU A 1 279 ? -4.508 5.342 17.209 1.00 97.38 279 LEU A CA 1
ATOM 1976 C C . LEU A 1 279 ? -4.888 3.865 17.159 1.00 97.38 279 LEU A C 1
ATOM 1978 O O . LEU A 1 279 ? -4.621 3.169 16.182 1.00 97.38 279 LEU A O 1
ATOM 1982 N N . CYS A 1 280 ? -5.519 3.397 18.229 1.00 97.56 280 CYS A N 1
ATOM 1983 C CA . CYS A 1 280 ? -5.961 2.024 18.356 1.00 97.56 280 CYS A CA 1
ATOM 1984 C C . CYS A 1 280 ? -7.320 1.832 17.680 1.00 97.56 280 CYS A C 1
ATOM 1986 O O . CYS A 1 280 ? -8.367 2.136 18.261 1.00 97.56 280 CYS A O 1
ATOM 1988 N N . VAL A 1 281 ? -7.304 1.326 16.450 1.00 96.94 281 VAL A N 1
ATOM 1989 C CA . VAL A 1 281 ? -8.510 1.052 15.662 1.00 96.94 281 VAL A CA 1
ATOM 1990 C C . VAL A 1 281 ? -9.043 -0.327 16.043 1.00 96.94 281 VAL A C 1
ATOM 1992 O O . VAL A 1 281 ? -8.283 -1.293 15.958 1.00 96.94 281 VAL A O 1
ATOM 1995 N N . PRO A 1 282 ? -10.305 -0.455 16.487 1.00 96.25 282 PRO A N 1
ATOM 1996 C CA . PRO A 1 282 ? -10.838 -1.743 16.914 1.00 96.25 282 PRO A CA 1
ATOM 1997 C C . PRO A 1 282 ? -10.999 -2.681 15.715 1.00 96.25 282 PRO A C 1
ATOM 1999 O O . PRO A 1 282 ? -11.334 -2.223 14.624 1.00 96.25 282 PRO A O 1
ATOM 2002 N N . CYS A 1 283 ? -10.821 -3.989 15.916 1.00 96.31 283 CYS A N 1
ATOM 2003 C CA . CYS A 1 283 ? -11.047 -4.991 14.866 1.00 96.31 283 CYS A CA 1
ATOM 2004 C C . CYS A 1 283 ? -12.507 -5.011 14.392 1.00 96.31 283 CYS A C 1
ATOM 2006 O O . CYS A 1 283 ? -12.788 -5.226 13.219 1.00 96.31 283 CYS A O 1
ATOM 2008 N N . PHE A 1 284 ? -13.435 -4.747 15.313 1.00 94.75 284 PHE A N 1
ATOM 2009 C CA . PHE A 1 284 ? -14.864 -4.674 15.038 1.00 94.75 284 PHE A CA 1
ATOM 2010 C C . PHE A 1 284 ? -15.426 -3.339 15.506 1.00 94.75 284 PHE A C 1
ATOM 2012 O O . PHE A 1 284 ? -15.051 -2.821 16.558 1.00 94.75 284 PHE A O 1
ATOM 2019 N N . ASN A 1 285 ? -16.364 -2.788 14.747 1.00 91.12 285 ASN A N 1
ATOM 2020 C CA . ASN A 1 285 ? -17.078 -1.588 15.130 1.00 91.12 285 ASN A CA 1
ATOM 2021 C C . ASN A 1 285 ? -17.912 -1.879 16.395 1.00 91.12 285 ASN A C 1
ATOM 2023 O O . ASN A 1 285 ? -18.753 -2.779 16.393 1.00 91.12 285 ASN A O 1
ATOM 2027 N N . PRO A 1 286 ? -17.723 -1.129 17.492 1.00 89.06 286 PRO A N 1
ATOM 2028 C CA . PRO A 1 286 ? -18.366 -1.438 18.767 1.00 89.06 286 PRO A CA 1
ATOM 2029 C C . PRO A 1 286 ? -19.888 -1.170 18.771 1.00 89.06 286 PRO A C 1
ATOM 2031 O O . PRO A 1 286 ? -20.582 -1.591 19.700 1.00 89.06 286 PRO A O 1
ATOM 2034 N N . LEU A 1 287 ? -20.429 -0.486 17.752 1.00 86.69 287 LEU A N 1
ATOM 2035 C CA . LEU A 1 287 ? -21.862 -0.188 17.627 1.00 86.69 287 LEU A CA 1
ATOM 2036 C C . LEU A 1 287 ? -22.651 -1.300 16.928 1.00 86.69 287 LEU A C 1
ATOM 2038 O O . LEU A 1 287 ? -23.703 -1.703 17.423 1.00 86.69 287 LEU A O 1
ATOM 2042 N N . ASP A 1 288 ? -22.167 -1.780 15.785 1.00 88.00 288 ASP A N 1
ATOM 2043 C CA . ASP A 1 288 ? -22.864 -2.753 14.932 1.00 88.00 288 ASP A CA 1
ATOM 2044 C C . ASP A 1 288 ? -22.134 -4.099 14.811 1.00 88.00 288 ASP A C 1
ATOM 2046 O O . ASP A 1 288 ? -22.674 -5.029 14.213 1.00 88.00 288 ASP A O 1
ATOM 2050 N N . GLN A 1 289 ? -20.956 -4.220 15.433 1.00 89.81 289 GLN A N 1
ATOM 2051 C CA . GLN A 1 289 ? -20.101 -5.407 15.436 1.00 89.81 289 GLN A CA 1
ATOM 2052 C C . GLN A 1 289 ? -19.583 -5.801 14.046 1.00 89.81 289 GLN A C 1
ATOM 2054 O O . GLN A 1 289 ? -19.102 -6.922 13.873 1.00 89.81 289 GLN A O 1
ATOM 2059 N N . SER A 1 290 ? -19.657 -4.902 13.057 1.00 92.38 290 SER A N 1
ATOM 2060 C CA . SER A 1 290 ? -19.083 -5.151 11.738 1.00 92.38 290 SER A CA 1
ATOM 2061 C C . SER A 1 290 ? -17.559 -5.153 11.800 1.00 92.38 290 SER A C 1
ATOM 2063 O O . SER A 1 290 ? -16.960 -4.425 12.586 1.00 92.38 290 SER A O 1
ATOM 2065 N N . ASP A 1 291 ? -16.926 -5.933 10.935 1.00 92.00 291 ASP A N 1
ATOM 2066 C CA . ASP A 1 291 ? -15.477 -5.888 10.738 1.00 92.00 291 ASP A CA 1
ATOM 2067 C C . ASP A 1 291 ? -15.053 -4.503 10.219 1.00 92.00 291 ASP A C 1
ATOM 2069 O O . ASP A 1 291 ? -15.712 -3.937 9.342 1.00 92.00 291 ASP A O 1
ATOM 2073 N N . THR A 1 292 ? -13.991 -3.934 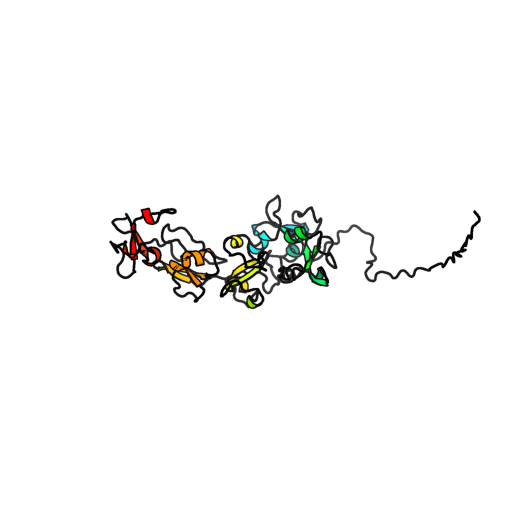10.790 1.00 91.81 292 THR A N 1
ATOM 2074 C CA . THR A 1 292 ? -13.414 -2.653 10.347 1.00 91.81 292 THR A CA 1
ATOM 2075 C C . THR A 1 292 ? -12.292 -2.836 9.326 1.00 91.81 292 THR A C 1
ATOM 2077 O O . THR A 1 292 ? -11.828 -1.859 8.744 1.00 91.81 292 THR A O 1
ATOM 2080 N N . GLY A 1 293 ? -11.809 -4.068 9.143 1.00 90.50 293 GLY A N 1
ATOM 2081 C CA . GLY A 1 293 ? -10.622 -4.408 8.367 1.00 90.50 293 GLY A CA 1
ATOM 2082 C C . GLY A 1 293 ? -9.301 -4.132 9.093 1.00 90.50 293 GLY A C 1
ATOM 2083 O O . GLY A 1 293 ? -8.242 -4.484 8.575 1.00 90.50 293 GLY A O 1
ATOM 2084 N N . ALA A 1 294 ? -9.317 -3.537 10.294 1.00 93.44 294 ALA A N 1
ATOM 2085 C CA . ALA A 1 294 ? -8.097 -3.142 11.004 1.00 93.44 294 ALA A CA 1
ATOM 2086 C C . ALA A 1 294 ? -7.194 -4.329 11.369 1.00 93.44 294 ALA A C 1
ATOM 2088 O O . ALA A 1 294 ? -5.978 -4.172 11.420 1.00 93.44 294 ALA A O 1
ATOM 2089 N N . CYS A 1 295 ? -7.783 -5.505 11.595 1.00 93.25 295 CYS A N 1
ATOM 2090 C CA . CYS A 1 295 ? -7.090 -6.728 12.011 1.00 93.25 295 CYS A CA 1
ATOM 2091 C C . CYS A 1 295 ? -6.928 -7.729 10.861 1.00 93.25 295 CYS A C 1
ATOM 2093 O O . CYS A 1 295 ? -6.631 -8.893 11.087 1.00 93.25 295 CYS A O 1
ATOM 2095 N N . HIS A 1 296 ? -7.116 -7.272 9.623 1.00 87.19 296 HIS A N 1
ATOM 2096 C CA . HIS A 1 296 ? -6.965 -8.070 8.406 1.00 87.19 296 HIS A CA 1
ATOM 2097 C C . HIS A 1 296 ? -6.027 -7.379 7.408 1.00 87.19 296 HIS A C 1
ATOM 2099 O O . HIS A 1 296 ? -6.166 -7.517 6.196 1.00 87.19 296 HIS A O 1
ATOM 2105 N N . LEU A 1 297 ? -5.077 -6.594 7.927 1.00 83.62 297 LEU A N 1
ATOM 2106 C CA . LEU A 1 297 ? -4.074 -5.904 7.124 1.00 83.62 297 LEU A CA 1
ATOM 2107 C C . LEU A 1 297 ? -2.899 -6.823 6.839 1.00 83.62 297 LEU A C 1
ATOM 2109 O O . LEU A 1 297 ? -2.368 -7.450 7.754 1.00 83.62 297 LEU A O 1
ATOM 2113 N N . ALA A 1 298 ? -2.448 -6.838 5.587 1.00 81.50 298 ALA A N 1
ATOM 2114 C CA . ALA A 1 298 ? -1.305 -7.637 5.169 1.00 81.50 298 ALA A CA 1
ATOM 2115 C C . ALA A 1 298 ? -1.478 -9.119 5.558 1.00 81.50 298 ALA A C 1
ATOM 2117 O O . ALA A 1 298 ? -2.378 -9.788 5.060 1.00 81.50 298 ALA A O 1
ATOM 2118 N N . CYS A 1 299 ? -0.632 -9.627 6.453 1.00 77.69 299 CYS A N 1
ATOM 2119 C CA . CYS A 1 299 ? -0.694 -10.992 6.972 1.00 77.69 299 CYS A CA 1
ATOM 2120 C C . CYS A 1 299 ? -1.179 -11.078 8.424 1.00 77.69 299 CYS A C 1
ATOM 2122 O O . CYS A 1 299 ? -0.874 -12.057 9.110 1.00 77.69 299 CYS A O 1
ATOM 2124 N N . ASP A 1 300 ? -1.867 -10.050 8.923 1.00 84.88 300 ASP A N 1
ATOM 2125 C CA . ASP A 1 300 ? -2.450 -10.096 10.258 1.00 84.88 300 ASP A CA 1
ATOM 2126 C C . ASP A 1 300 ? -3.318 -11.362 10.395 1.00 84.88 300 ASP A C 1
ATOM 2128 O O . ASP A 1 300 ? -4.200 -11.593 9.560 1.00 84.88 300 ASP A O 1
ATOM 2132 N N . PRO A 1 301 ? -3.067 -12.218 11.406 1.00 82.50 301 PRO A N 1
ATOM 2133 C CA . PRO A 1 301 ? -3.800 -13.470 11.568 1.00 82.50 301 PRO A CA 1
ATOM 2134 C C . PRO A 1 301 ? -5.283 -13.261 11.901 1.00 82.50 301 PRO A C 1
ATOM 2136 O O . PRO A 1 301 ? -6.030 -14.241 11.954 1.00 82.50 301 PRO A O 1
ATOM 2139 N N . GLY A 1 302 ? -5.711 -12.019 12.132 1.00 89.81 302 GLY A N 1
ATOM 2140 C CA . GLY A 1 302 ? -7.050 -11.695 12.576 1.00 89.81 302 GLY A CA 1
ATOM 2141 C C . GLY A 1 302 ? -7.104 -11.378 14.067 1.00 89.81 302 GLY A C 1
ATOM 2142 O O . GLY A 1 302 ? -6.120 -11.538 14.800 1.00 89.81 302 GLY A O 1
ATOM 2143 N N . PRO A 1 303 ? -8.281 -10.949 14.537 1.00 93.69 303 PRO A N 1
ATOM 2144 C CA . PRO A 1 303 ? -8.524 -10.784 15.957 1.00 93.69 303 PRO A CA 1
ATOM 2145 C C . PRO A 1 303 ? -8.489 -12.134 16.687 1.00 93.69 303 PRO A C 1
ATOM 2147 O O . PRO A 1 303 ? -9.028 -13.136 16.207 1.00 93.69 303 PRO A O 1
ATOM 2150 N N . ALA A 1 304 ? -7.888 -12.158 17.874 1.00 93.25 304 ALA A N 1
ATOM 2151 C CA . ALA A 1 304 ? -7.991 -13.281 18.801 1.00 93.25 304 ALA A CA 1
ATOM 2152 C C . ALA A 1 304 ? -9.351 -13.295 19.523 1.00 93.25 304 ALA A C 1
ATOM 2154 O O . ALA A 1 304 ? -9.834 -14.360 19.925 1.00 93.25 304 ALA A O 1
ATOM 2155 N N . GLU A 1 305 ? -9.970 -12.124 19.680 1.00 87.50 305 GLU A N 1
ATOM 2156 C CA . GLU A 1 305 ? -11.269 -11.940 20.323 1.00 87.50 305 GLU A CA 1
ATOM 2157 C C . GLU A 1 305 ? -12.409 -11.725 19.313 1.00 87.50 305 GLU A C 1
ATOM 2159 O O . GLU A 1 305 ? -12.236 -11.172 18.232 1.00 87.50 305 GLU A O 1
ATOM 2164 N N . GLY A 1 306 ? -13.621 -12.169 19.657 1.00 88.69 306 GLY A N 1
ATOM 2165 C CA . GLY A 1 306 ? -14.805 -11.889 18.838 1.00 88.69 306 GLY A CA 1
ATOM 2166 C C . GLY A 1 306 ? -15.274 -10.428 18.950 1.00 88.69 306 GLY A C 1
ATOM 2167 O O . GLY A 1 306 ? -14.790 -9.685 19.808 1.00 88.69 306 GLY A O 1
ATOM 2168 N N . PRO A 1 307 ? -16.272 -10.015 18.146 1.00 89.25 307 PRO A N 1
ATOM 2169 C CA . PRO A 1 307 ? -16.845 -8.679 18.241 1.00 89.25 307 PRO A CA 1
ATOM 2170 C C . PRO A 1 307 ? -17.375 -8.389 19.649 1.00 89.25 307 PRO A C 1
ATOM 2172 O O . PRO A 1 307 ? -18.246 -9.098 20.160 1.00 89.25 307 PRO A O 1
ATOM 2175 N N . THR A 1 308 ? -16.870 -7.318 20.261 1.00 85.94 308 THR A N 1
ATOM 2176 C CA . THR A 1 308 ? -17.354 -6.821 21.553 1.00 85.94 308 THR A CA 1
ATOM 2177 C C . THR A 1 308 ? -18.193 -5.573 21.319 1.00 85.94 308 THR A C 1
ATOM 2179 O O . THR A 1 308 ? -17.677 -4.507 20.991 1.00 85.94 308 THR A O 1
ATOM 2182 N N . GLY A 1 309 ? -19.510 -5.718 21.457 1.00 86.19 309 GLY A N 1
ATOM 2183 C CA . GLY A 1 309 ? -20.439 -4.596 21.363 1.00 86.19 309 GLY A CA 1
ATOM 2184 C C . GLY A 1 309 ? -20.458 -3.741 22.631 1.00 86.19 309 GLY A C 1
ATOM 2185 O O . GLY A 1 309 ? -20.123 -4.199 23.726 1.00 86.19 309 GLY A O 1
ATOM 2186 N N . LEU A 1 310 ? -20.922 -2.502 22.494 1.00 90.31 310 LEU A N 1
ATOM 2187 C CA . LEU A 1 310 ? -21.170 -1.630 23.639 1.00 90.31 310 LEU A CA 1
ATOM 2188 C C . LEU A 1 310 ? -22.329 -2.148 24.518 1.00 90.31 310 LEU A C 1
ATOM 2190 O O . LEU A 1 310 ? -23.319 -2.671 23.992 1.00 90.31 310 LEU A O 1
ATOM 2194 N N . PRO A 1 311 ? -22.263 -1.970 25.854 1.00 91.25 311 PRO A N 1
ATOM 2195 C CA . PRO A 1 311 ? -23.338 -2.375 26.753 1.00 91.25 311 PRO A CA 1
ATOM 2196 C C . PRO A 1 311 ? -24.659 -1.674 26.425 1.00 91.25 311 PRO A C 1
ATOM 2198 O O . PRO A 1 311 ? -24.686 -0.492 26.088 1.00 91.25 311 PRO A O 1
ATOM 2201 N N . ALA A 1 312 ? -25.774 -2.382 26.577 1.00 92.75 312 ALA A N 1
ATOM 2202 C CA . ALA A 1 312 ? -27.097 -1.777 26.485 1.00 92.75 312 ALA A CA 1
ATOM 2203 C C . ALA A 1 312 ? -27.457 -1.017 27.774 1.00 92.75 312 ALA A C 1
ATOM 2205 O O . ALA A 1 312 ? -27.050 -1.406 28.867 1.00 92.75 312 ALA A O 1
ATOM 2206 N N . CYS A 1 313 ? -28.295 0.008 27.646 1.00 94.12 313 CYS A N 1
ATOM 2207 C CA . CYS A 1 313 ? -28.871 0.762 28.756 1.00 94.12 313 CYS A CA 1
ATOM 2208 C C . CYS A 1 313 ? -30.356 1.067 28.530 1.00 94.12 313 CYS A C 1
ATOM 2210 O O . CYS A 1 313 ? -30.913 0.835 27.448 1.00 94.12 313 CYS A O 1
ATOM 2212 N N . CYS A 1 314 ? -31.022 1.588 29.562 1.00 93.44 314 CYS A N 1
ATOM 2213 C CA . CYS A 1 314 ? -32.454 1.886 29.562 1.00 93.44 314 CYS A CA 1
ATOM 2214 C C . CYS A 1 314 ? -33.297 0.694 29.076 1.00 93.44 314 CYS A C 1
ATOM 2216 O O . CYS A 1 314 ? -34.156 0.840 28.197 1.00 93.44 314 CYS A O 1
ATOM 2218 N N . SER A 1 315 ? -33.026 -0.502 29.610 1.00 91.94 315 SER A N 1
ATOM 2219 C CA . SER A 1 315 ? -33.682 -1.755 29.201 1.00 91.94 315 SER A CA 1
ATOM 2220 C C . SER A 1 315 ? -33.583 -2.045 27.689 1.00 91.94 315 SER A C 1
ATOM 2222 O O . SER A 1 315 ? -34.550 -2.493 27.069 1.00 91.94 315 SER A O 1
ATOM 2224 N N . GLY A 1 316 ? -32.431 -1.749 27.078 1.00 90.94 316 GLY A N 1
ATOM 2225 C CA . GLY A 1 316 ? -32.161 -1.999 25.656 1.00 90.94 316 GLY A CA 1
ATOM 2226 C C . GLY A 1 316 ? -32.645 -0.908 24.700 1.00 90.94 316 GLY A C 1
ATOM 2227 O O . GLY A 1 316 ? -32.609 -1.099 23.486 1.00 90.94 316 GLY A O 1
ATOM 2228 N N . ARG A 1 317 ? -33.118 0.230 25.220 1.00 91.25 317 ARG A N 1
ATOM 2229 C CA . ARG A 1 317 ? -33.539 1.385 24.403 1.00 91.25 317 ARG A CA 1
ATOM 2230 C C . ARG A 1 317 ? -32.390 2.332 24.066 1.00 91.25 317 ARG A C 1
ATOM 2232 O O . ARG A 1 317 ? -32.551 3.186 23.190 1.00 91.25 317 ARG A O 1
ATOM 2239 N N . GLY A 1 318 ? -31.275 2.197 24.772 1.00 92.88 318 GLY A N 1
ATOM 2240 C CA . GLY A 1 318 ? -30.042 2.911 24.501 1.00 92.88 318 GLY A CA 1
ATOM 2241 C C . GLY A 1 318 ? -28.830 1.989 24.529 1.00 92.88 318 GLY A C 1
ATOM 2242 O O . GLY A 1 318 ? -28.911 0.834 24.963 1.00 92.88 318 GLY A O 1
ATOM 2243 N N . THR A 1 319 ? -27.705 2.559 24.125 1.00 93.56 319 THR A N 1
ATOM 2244 C CA . THR A 1 319 ? -26.380 1.953 24.166 1.00 93.56 319 THR A CA 1
ATOM 2245 C C . THR A 1 319 ? -25.442 2.869 24.942 1.00 93.56 319 THR A C 1
ATOM 2247 O O . THR A 1 319 ? -25.472 4.093 24.797 1.00 93.56 319 THR A O 1
ATOM 2250 N N . CYS A 1 320 ? -24.610 2.268 25.780 1.00 92.94 320 CYS A N 1
ATOM 2251 C CA . CYS A 1 320 ? -23.588 2.938 26.562 1.00 92.94 320 CYS A CA 1
ATOM 2252 C C . CYS A 1 320 ? -22.409 3.312 25.672 1.00 92.94 320 CYS A C 1
ATOM 2254 O O . CYS A 1 320 ? -21.597 2.460 25.327 1.00 92.94 320 CYS A O 1
ATOM 2256 N N . VAL A 1 321 ? -22.310 4.587 25.309 1.00 90.31 321 VAL A N 1
ATOM 2257 C CA . VAL A 1 321 ? -21.236 5.123 24.469 1.00 90.31 321 VAL A CA 1
ATOM 2258 C C . VAL A 1 321 ? -20.214 5.884 25.313 1.00 90.31 321 VAL A C 1
ATOM 2260 O O . VAL A 1 321 ? -20.597 6.503 26.309 1.00 90.31 321 VAL A O 1
ATOM 2263 N N . PRO A 1 322 ? -18.922 5.890 24.942 1.00 87.06 322 PRO A N 1
ATOM 2264 C CA . PRO A 1 322 ? -17.941 6.763 25.580 1.00 87.06 322 PRO A CA 1
ATOM 2265 C C . PRO A 1 322 ? -18.397 8.223 25.560 1.00 87.06 322 PRO A C 1
ATOM 2267 O O . PRO A 1 322 ? -18.943 8.692 24.558 1.00 87.06 322 PRO A O 1
ATOM 2270 N N . ARG A 1 323 ? -18.134 8.978 26.634 1.00 86.00 323 ARG A N 1
ATOM 2271 C CA . ARG A 1 323 ? -18.459 10.414 26.673 1.00 86.00 323 ARG A CA 1
ATOM 2272 C C . ARG A 1 323 ? -17.862 11.185 25.488 1.00 86.00 323 ARG A C 1
ATOM 2274 O O . ARG A 1 323 ? -18.525 12.076 24.960 1.00 86.00 323 ARG A O 1
ATOM 2281 N N . SER A 1 324 ? -16.657 10.827 25.042 1.00 80.50 324 SER A N 1
ATOM 2282 C CA . SER A 1 324 ? -16.031 11.403 23.842 1.00 80.50 324 SER A CA 1
ATOM 2283 C C . SER A 1 324 ? -16.874 11.190 22.579 1.00 80.50 324 SER A C 1
ATOM 2285 O O . SER A 1 324 ? -17.018 12.113 21.780 1.00 80.50 324 SER A O 1
ATOM 2287 N N . ALA A 1 325 ? -17.507 10.023 22.442 1.00 81.06 325 ALA A N 1
ATOM 2288 C CA . ALA A 1 325 ? -18.378 9.693 21.318 1.00 81.06 325 ALA A CA 1
ATOM 2289 C C . ALA A 1 325 ? -19.717 10.438 21.336 1.00 81.06 325 ALA A C 1
ATOM 2291 O O . ALA A 1 325 ? -20.290 10.708 20.284 1.00 81.06 325 ALA A O 1
ATOM 2292 N N . ALA A 1 326 ? -20.201 10.839 22.514 1.00 83.12 326 ALA A N 1
ATOM 2293 C CA . ALA A 1 326 ? -21.408 11.657 22.628 1.00 83.12 326 ALA A CA 1
ATOM 2294 C C . ALA A 1 326 ? -21.211 13.112 22.148 1.00 83.12 326 ALA A C 1
ATOM 2296 O O . ALA A 1 326 ? -22.197 13.826 21.921 1.00 83.12 326 ALA A O 1
ATOM 2297 N N . GLY A 1 327 ? -19.960 13.568 21.997 1.00 82.44 327 GLY A N 1
ATOM 2298 C CA . GLY A 1 327 ? -19.617 14.903 21.509 1.00 82.44 327 GLY A CA 1
ATOM 2299 C C . GLY A 1 327 ? -20.352 16.017 22.261 1.00 82.44 327 GLY A C 1
ATOM 2300 O O . GLY A 1 327 ? -20.447 16.014 23.487 1.00 82.44 327 GLY A O 1
ATOM 2301 N N . ALA A 1 328 ? -20.936 16.963 21.521 1.00 85.19 328 ALA A N 1
ATOM 2302 C CA . ALA A 1 328 ? -21.678 18.092 22.095 1.00 85.19 328 ALA A CA 1
ATOM 2303 C C . ALA A 1 328 ? -22.952 17.690 22.871 1.00 85.19 328 ALA A C 1
ATOM 2305 O O . ALA A 1 328 ? -23.505 18.506 23.607 1.00 85.19 328 ALA A O 1
ATOM 2306 N N . ASN A 1 329 ? -23.437 16.454 22.715 1.00 85.06 329 ASN A N 1
ATOM 2307 C CA . ASN A 1 329 ? -24.602 15.957 23.445 1.00 85.06 329 ASN A CA 1
ATOM 2308 C C . ASN A 1 329 ? -24.233 15.284 24.771 1.00 85.06 329 ASN A C 1
ATOM 2310 O O . ASN A 1 329 ? -25.145 14.922 25.509 1.00 85.06 329 ASN A O 1
ATOM 2314 N N . ALA A 1 330 ? -22.944 15.147 25.100 1.00 88.62 330 ALA A N 1
ATOM 2315 C CA . ALA A 1 330 ? -22.476 14.496 26.322 1.00 88.62 330 ALA A CA 1
ATOM 2316 C C . ALA A 1 330 ? -23.186 15.004 27.589 1.00 88.62 330 ALA A C 1
ATOM 2318 O O . ALA A 1 330 ? -23.677 14.208 28.383 1.00 88.62 330 ALA A O 1
ATOM 2319 N N . ASP A 1 331 ? -23.335 16.322 27.738 1.00 90.56 331 ASP A N 1
ATOM 2320 C CA . ASP A 1 331 ? -23.972 16.930 28.918 1.00 90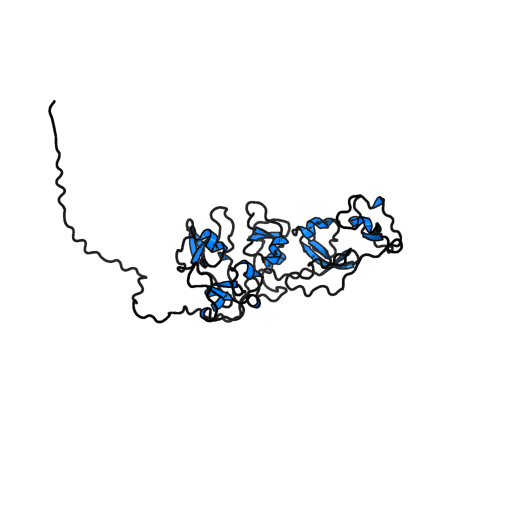.56 331 ASP A CA 1
ATOM 2321 C C . ASP A 1 331 ? -25.494 16.704 28.987 1.00 90.56 331 ASP A C 1
ATOM 2323 O O . ASP A 1 331 ? -26.138 17.015 29.990 1.00 90.56 331 ASP A O 1
ATOM 2327 N N . ARG A 1 332 ? -26.093 16.184 27.910 1.00 90.19 332 ARG A N 1
ATOM 2328 C CA . ARG A 1 332 ? -27.529 15.890 27.797 1.00 90.19 332 ARG A CA 1
ATOM 2329 C C . ARG A 1 332 ? -27.842 14.411 28.007 1.00 90.19 332 ARG A C 1
ATOM 2331 O O . ARG A 1 332 ? -29.021 14.063 28.053 1.00 90.19 332 ARG A O 1
ATOM 2338 N N . LEU A 1 333 ? -26.822 13.560 28.099 1.00 91.88 333 LEU A N 1
ATOM 2339 C CA . LEU A 1 333 ? -26.969 12.126 28.314 1.00 91.88 333 LEU A CA 1
ATOM 2340 C C . LEU A 1 333 ? -26.624 11.778 29.767 1.00 91.88 333 LEU A C 1
ATOM 2342 O O . LEU A 1 333 ? -25.666 12.296 30.339 1.00 91.88 333 LEU A O 1
ATOM 2346 N N . GLY A 1 334 ? -27.428 10.905 30.372 1.00 90.81 334 GLY A N 1
ATOM 2347 C CA . GLY A 1 334 ? -27.151 10.326 31.686 1.00 90.81 334 GLY A CA 1
ATOM 2348 C C . GLY A 1 334 ? -26.267 9.086 31.577 1.00 90.81 334 GLY A C 1
ATOM 2349 O O . GLY A 1 334 ? -26.062 8.556 30.492 1.00 90.81 334 GLY A O 1
ATOM 2350 N N . VAL A 1 335 ? -25.765 8.587 32.705 1.00 88.94 335 VAL A N 1
ATOM 2351 C CA . VAL A 1 335 ? -25.034 7.303 32.782 1.00 88.94 335 VAL A CA 1
ATOM 2352 C C . VAL A 1 335 ? -25.972 6.089 32.861 1.00 88.94 335 VAL A C 1
ATOM 2354 O O . VAL A 1 335 ? -25.499 4.981 33.060 1.00 88.94 335 VAL A O 1
ATOM 2357 N N . ASP A 1 336 ? -27.291 6.299 32.791 1.00 87.19 336 ASP A N 1
ATOM 2358 C CA . ASP A 1 336 ? -28.344 5.352 33.186 1.00 87.19 336 ASP A CA 1
ATOM 2359 C C . ASP A 1 336 ? -28.040 3.893 32.804 1.00 87.19 336 ASP A C 1
ATOM 2361 O O . ASP A 1 336 ? -27.933 3.581 31.627 1.00 87.19 336 ASP A O 1
ATOM 2365 N N . GLU A 1 337 ? -27.923 2.994 33.792 1.00 90.94 337 GLU A N 1
ATOM 2366 C CA . GLU A 1 337 ? -27.643 1.548 33.627 1.00 90.94 337 GLU A CA 1
ATOM 2367 C C . GLU A 1 337 ? -26.294 1.178 32.973 1.00 90.94 337 GLU A C 1
ATOM 2369 O O . GLU A 1 337 ? -25.988 -0.009 32.849 1.00 90.94 337 GLU A O 1
ATOM 2374 N N . CYS A 1 338 ? -25.457 2.151 32.606 1.00 91.19 338 CYS A N 1
ATOM 2375 C CA . CYS A 1 338 ? -24.124 1.880 32.084 1.00 91.19 338 CYS A CA 1
ATOM 2376 C C . CYS A 1 338 ? -23.153 1.420 33.182 1.00 91.19 338 CYS A C 1
ATOM 2378 O O . CYS A 1 338 ? -23.263 1.869 34.327 1.00 91.19 338 CYS A O 1
ATOM 2380 N N . PRO A 1 339 ? -22.178 0.547 32.851 1.00 88.19 339 PRO A N 1
ATOM 2381 C CA . PRO A 1 339 ? -21.167 0.096 33.803 1.00 88.19 339 PRO A CA 1
ATOM 2382 C C . PRO A 1 339 ? -20.445 1.256 34.502 1.00 88.19 339 PRO A C 1
ATOM 2384 O O . PRO A 1 339 ? -19.917 2.166 33.858 1.00 88.19 339 PRO A O 1
ATOM 2387 N N . GLU A 1 340 ? -20.399 1.207 35.835 1.00 84.12 340 GLU A N 1
ATOM 2388 C CA . GLU A 1 340 ? -19.701 2.212 36.634 1.00 84.12 340 GLU A CA 1
ATOM 2389 C C . GLU A 1 340 ? -18.187 2.196 36.354 1.00 84.12 340 GLU A C 1
ATOM 2391 O O . GLU A 1 340 ? -17.583 1.148 36.127 1.00 84.12 340 GLU A O 1
ATOM 2396 N N . GLY A 1 341 ? -17.559 3.376 36.394 1.00 78.38 341 GLY A N 1
ATOM 2397 C CA . GLY A 1 341 ? -16.104 3.519 36.266 1.00 78.38 341 GLY A CA 1
ATOM 2398 C C . GLY A 1 341 ? -15.546 3.527 34.837 1.00 78.38 341 GLY A C 1
ATOM 2399 O O . GLY A 1 341 ? -14.330 3.598 34.694 1.00 78.38 341 GLY A O 1
ATOM 2400 N N . GLN A 1 342 ? -16.392 3.496 33.798 1.00 77.69 342 GLN A N 1
ATOM 2401 C CA . GLN A 1 342 ? -15.961 3.455 32.386 1.00 77.69 342 GLN A CA 1
ATOM 2402 C C . GLN A 1 342 ? -16.232 4.750 31.584 1.00 77.69 342 GLN A C 1
ATOM 2404 O O . GLN A 1 342 ? -16.066 4.765 30.370 1.00 77.69 342 GLN A O 1
ATOM 2409 N N . ASP A 1 343 ? -16.658 5.834 32.246 1.00 86.06 343 ASP A N 1
ATOM 2410 C CA . ASP A 1 343 ? -17.040 7.123 31.625 1.00 86.06 343 ASP A CA 1
ATOM 2411 C C . ASP A 1 343 ? -18.007 6.998 30.426 1.00 86.06 343 ASP A C 1
ATOM 2413 O O . ASP A 1 343 ? -17.870 7.660 29.392 1.00 86.06 343 ASP A O 1
ATOM 2417 N N . LEU A 1 344 ? -18.998 6.114 30.574 1.00 89.25 344 LEU A N 1
ATOM 2418 C CA . LEU A 1 344 ? -20.012 5.830 29.563 1.00 89.25 344 LEU A CA 1
ATOM 2419 C C . LEU A 1 344 ? -21.295 6.630 29.812 1.00 89.25 344 LEU A C 1
ATOM 2421 O O . LEU A 1 344 ? -21.711 6.834 30.953 1.00 89.25 344 LEU A O 1
ATOM 2425 N N . LEU A 1 345 ? -21.943 7.036 28.725 1.00 93.00 345 LEU A N 1
ATOM 2426 C CA . LEU A 1 345 ? -23.231 7.717 28.707 1.00 93.00 345 LEU A CA 1
ATOM 2427 C C . LEU A 1 345 ? -24.249 6.872 27.943 1.00 93.00 345 LEU A C 1
ATOM 2429 O O . LEU A 1 345 ? -23.939 6.301 26.900 1.00 93.00 345 LEU A O 1
ATOM 2433 N N . CYS A 1 346 ? -25.479 6.817 28.437 1.00 94.50 346 CYS A N 1
ATOM 2434 C CA . CYS A 1 346 ? -26.573 6.128 27.779 1.00 94.50 346 CYS A CA 1
ATOM 2435 C C . CYS A 1 346 ? -27.128 6.984 26.633 1.00 94.50 346 CYS A C 1
ATOM 2437 O O . CYS A 1 346 ? -27.852 7.958 26.856 1.00 94.50 346 CYS A O 1
ATOM 2439 N N . ALA A 1 347 ? -26.795 6.619 25.395 1.00 93.25 347 ALA A N 1
ATOM 2440 C CA . ALA A 1 347 ? -27.328 7.248 24.193 1.00 93.25 347 ALA A CA 1
ATOM 2441 C C . ALA A 1 347 ? -28.535 6.451 23.667 1.00 93.25 347 ALA A C 1
ATOM 2443 O O . ALA A 1 347 ? -28.416 5.245 23.454 1.00 93.25 347 ALA A O 1
ATOM 2444 N N . PRO A 1 348 ? -29.697 7.083 23.417 1.00 92.12 348 PRO A N 1
ATOM 2445 C CA . PRO A 1 348 ? -30.815 6.424 22.746 1.00 92.12 348 PRO A CA 1
ATOM 2446 C C . PRO A 1 348 ? -30.397 5.817 21.402 1.00 92.12 348 PRO A C 1
ATOM 2448 O O . PRO A 1 348 ? -29.750 6.493 20.606 1.00 92.12 348 PRO A O 1
ATOM 2451 N N . ASN A 1 349 ? -30.841 4.594 21.094 1.00 89.25 349 ASN A N 1
ATOM 2452 C CA . ASN A 1 349 ? -30.434 3.892 19.863 1.00 89.25 349 ASN A CA 1
ATOM 2453 C C . ASN A 1 349 ? -30.766 4.679 18.586 1.00 89.25 349 ASN A C 1
ATOM 2455 O O . ASN A 1 349 ? -30.051 4.602 17.594 1.00 89.25 349 ASN A O 1
ATOM 2459 N N . VAL A 1 350 ? -31.835 5.481 18.622 1.00 86.94 350 VAL A N 1
ATOM 2460 C CA . VAL A 1 350 ? -32.224 6.364 17.513 1.00 86.94 350 VAL A CA 1
ATOM 2461 C C . VAL A 1 350 ? -31.154 7.405 17.168 1.00 86.94 350 VAL A C 1
ATOM 2463 O O . VAL A 1 350 ? -31.103 7.836 16.025 1.00 86.94 350 VAL A O 1
ATOM 2466 N N . PHE A 1 351 ? -30.293 7.781 18.120 1.00 84.62 351 PHE A N 1
ATOM 2467 C CA . PHE A 1 351 ? -29.201 8.738 17.911 1.00 84.62 351 PHE A CA 1
ATOM 2468 C C . PHE A 1 351 ? -27.933 8.087 17.353 1.00 84.62 351 PHE A C 1
ATOM 2470 O O . PHE A 1 351 ? -27.025 8.795 16.934 1.00 84.62 351 PHE A O 1
ATOM 2477 N N . LEU A 1 352 ? -27.874 6.754 17.353 1.00 81.19 352 LEU A N 1
ATOM 2478 C CA . LEU A 1 352 ? -26.725 5.968 16.897 1.00 81.19 352 LEU A CA 1
ATOM 2479 C C . LEU A 1 352 ? -26.921 5.427 15.475 1.00 81.19 352 LEU A C 1
ATOM 2481 O O . LEU A 1 352 ? -26.010 4.834 14.908 1.00 81.19 352 LEU A O 1
ATOM 2485 N N . GLY A 1 353 ? -28.110 5.620 14.896 1.00 71.94 353 GLY A N 1
ATOM 2486 C CA . GLY A 1 353 ? -28.395 5.228 13.523 1.00 71.94 353 GLY A CA 1
ATOM 2487 C C . GLY A 1 353 ? -27.673 6.125 12.506 1.00 71.94 353 GLY A C 1
ATOM 2488 O O . GLY A 1 353 ? -27.596 7.342 12.707 1.00 71.94 353 GLY A O 1
ATOM 2489 N N . PRO A 1 354 ? -27.186 5.564 11.384 1.00 62.75 354 PRO A N 1
ATOM 2490 C CA . PRO A 1 354 ? -26.549 6.349 10.332 1.00 62.75 354 PRO A CA 1
ATOM 2491 C C . PRO A 1 354 ? -27.512 7.409 9.777 1.00 62.75 354 PRO A C 1
ATOM 2493 O O . PRO A 1 354 ? -28.667 7.119 9.462 1.00 62.75 354 PRO A O 1
ATOM 2496 N N . GLY A 1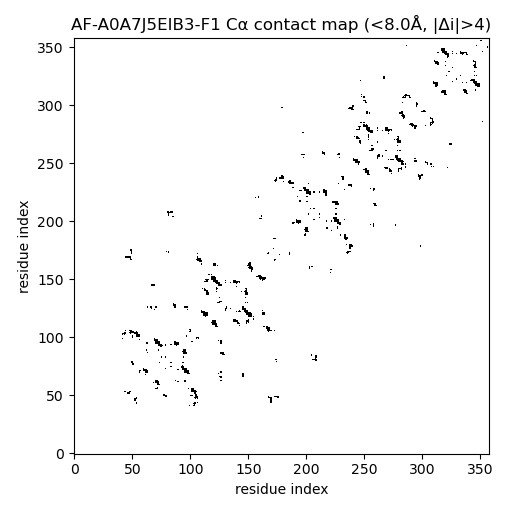 355 ? -27.033 8.651 9.658 1.00 58.19 355 GLY A N 1
ATOM 2497 C CA . GLY A 1 355 ? -27.805 9.774 9.112 1.00 58.19 355 GLY A CA 1
ATOM 2498 C C . GLY A 1 355 ? -28.774 10.451 10.087 1.00 58.19 355 GLY A C 1
ATOM 2499 O O . GLY A 1 355 ? -29.550 11.306 9.660 1.00 58.19 355 GLY A O 1
ATOM 2500 N N . PHE A 1 356 ? -28.743 10.115 11.381 1.00 67.62 356 PHE A N 1
ATOM 2501 C CA . PHE A 1 356 ? -29.531 10.834 12.380 1.00 67.62 356 PHE A CA 1
ATOM 2502 C C . PHE A 1 356 ? -29.043 12.290 12.525 1.00 67.62 356 PHE A C 1
ATOM 2504 O O . PHE A 1 356 ? -27.921 12.545 12.961 1.00 67.62 356 PHE A O 1
ATOM 2511 N N . GLN A 1 357 ? -29.904 13.250 12.176 1.00 52.78 357 GLN A N 1
ATOM 2512 C CA . GLN A 1 357 ? -29.746 14.667 12.508 1.00 52.78 357 GLN A CA 1
ATOM 2513 C C . GLN A 1 357 ? -30.828 15.043 13.537 1.00 52.78 357 GLN A C 1
ATOM 2515 O O . GLN A 1 357 ? -32.010 14.871 13.228 1.00 52.78 357 GLN A O 1
ATOM 2520 N N . PRO A 1 358 ? -30.448 15.486 14.751 1.00 50.81 358 PRO A N 1
ATOM 2521 C CA . PRO A 1 358 ? -31.391 15.832 15.816 1.00 50.81 358 PRO A CA 1
ATOM 2522 C C . PRO A 1 358 ? -32.289 17.034 15.511 1.00 50.81 358 PRO A C 1
ATOM 2524 O O . PRO A 1 358 ? -31.856 17.945 14.766 1.00 50.81 358 PRO A O 1
#

Solvent-accessible surface area (backbone atoms only — not comparable to full-atom values): 20437 Å² total; per-residue (Å²): 134,90,84,88,83,87,82,83,79,82,77,79,82,76,84,74,83,73,79,74,76,75,77,70,62,95,76,67,76,91,77,90,87,73,100,64,88,80,68,84,82,64,77,64,56,99,50,66,28,55,46,35,62,53,40,71,42,87,79,42,53,76,40,50,83,92,38,72,64,63,30,20,37,42,54,54,94,52,44,47,64,68,53,49,75,54,29,44,74,31,97,86,56,26,30,27,39,46,30,69,35,38,29,15,2,33,43,32,68,56,55,75,29,55,11,70,97,71,33,59,17,18,35,42,50,39,54,27,58,78,42,45,79,43,46,94,75,45,38,40,72,82,33,56,95,41,24,27,10,41,32,31,44,38,90,89,80,69,42,68,54,54,51,69,70,54,49,26,46,89,90,55,23,80,74,59,58,63,71,60,51,87,72,78,65,72,37,68,49,87,81,37,58,75,61,44,83,69,20,19,37,40,42,49,89,77,47,34,59,89,50,55,85,60,34,33,72,18,64,83,90,43,63,72,15,28,29,38,46,36,63,37,45,24,37,43,50,28,40,57,60,55,76,26,54,13,67,98,67,27,60,19,17,35,41,50,45,59,28,52,75,45,44,78,38,50,78,63,41,40,39,65,82,35,56,96,57,24,28,10,40,34,30,31,40,41,86,80,44,44,78,62,57,50,32,58,39,68,72,38,91,46,69,95,65,76,69,55,61,53,53,58,8,71,94,67,54,15,33,30,37,47,42,64,67,44,51,94,49,34,90,79,41,51,47,52,77,35,69,84,94,65,65,35,24,29,40,50,49,75,72,70,42,90,88,62,75,135

Nearest PDB structures (foldseek):
  5jhw-assembly1_C  TM=1.873E-01  e=5.910E+00  Homo sapiens

Sequence (358 aa):
MRPALLAASFVSIVSLAITGCQVGDPNASPNGGDDDDERETWPAPACDGPLGAARDPYALTECCTDFVGGAHCVPSDDVPGILQGRFAECAGGGYCVPDPLIATGGVYTPPSCTSLQGAEGVCLSGCIPEVTDYWGILPQDTCDDDERCVPCVNPLDGMTTGACELKYTCEGGFGSGTCPHTGPDLVDPTTLPACEPGAHCLPTMLVPADMLERLADCPAPNTASKCVPDDFIRTGGNFVPPTCDSVAGAEGRCLSKALPEVESQAALLPQSTCAADQLCVPCFNPLDQSDTGACHLACDPGPAEGPTGLPACCSGRGTCVPRSAAGANADRLGVDECPEGQDLLCAPNVFLGPGFQP

Radius of gyration: 30.53 Å; Cα contacts (8 Å, |Δi|>4): 706; chains: 1; bounding box: 69×72×110 Å

pLDDT: mean 82.37, std 16.58, range [34.81, 97.88]

Mean predicted aligned error: 14.16 Å